Protein AF-A0A7C2QML3-F1 (afdb_monomer)

Mean predicted aligned error: 12.0 Å

Foldseek 3Di:
DDPVVVVVVVVVVVVVVVVVVVVPPDPDDDPPPVPLPPPPWDKWKKKKKWKAALVGDIDIDMDTFLKQFQVLLLLLLLWPAQADPDPPDPPFDWRFGPDDFFWAALQQHTDDDPDHTTDGSNQSQQWAKKKFWAQDPCPPRGRRHTRSDIFAWAWDWDDDPFKTKIKIKTKDFAQAKDKTFKMFIWTARPVVRTTGTRIITGHPIDIHHHRMMMMIMMIMIIGANLWFAVVLSQSVRLRHRAHPPDPPQWTWQAAPVRDIFTFGRVFNDPDDPGQKKKWFADDQDRDDSSHQDDPGTDDMDQWDWDDDRSKIKTKDFAQAWGQKMFMWGWTQTPVRDTDTGTGTMDGRPDIDGGRHMDMDMDDDSD

pLDDT: mean 75.86, std 16.83, range [34.16, 98.12]

Nearest PDB structures (foldseek):
  1y7u-assembly1_A  TM=2.659E-01  e=7.092E-01  Bacillus cereus
  8cmu-assembly1_B  TM=2.207E-01  e=7.092E-01  Homo sapiens
  7cz3-assembly1_F  TM=2.567E-01  e=1.154E+00  Bacillus cereus ATCC 14579
  1ggu-assembly1_B  TM=1.728E-01  e=5.712E-01  Homo sapiens
  1ex0-assembly1_B  TM=1.606E-01  e=1.036E+00  Homo sapiens

Secondary structure (DSSP, 8-state):
--HHHHHHHHHHHHHHHHHHHHHHS--TTS------------EEEEEEEEEE-TT--EEEEEEEE--EE-HHHHHHHHH-------TT----PEEPPSSPPPEE-TTSPEE-----S-EEHHHHHHS-EEEEEESS---SSS-SSEEEEEE--EEEEEE-SSEEEEEEEEEEE-SS-EEEEEEEEEEEETTTTEEEEEEEEEEEEEEE-TT-EEEEEEEEEEE-TT-B-HHHHHHHHHHHH--TT-TT-EEEEE-TT--EEEEESS---TT-SS-EEEEEE---SPPPTT-SS-SSEEEEEEPEEEEETTEEEEEEE-SS-BSEEEEEEEEE-TTS-EEEEEEEEE--SSPBPTT-EEEEEE----

Sequence (366 aa):
MRLGARWALAALVVAELLAALYLWLPRQGAPRLERSLSPEVEERHLITLTVRDPEGRVVSKMYETRSVVNPEMLAARMFATWQVATAGGDRATYLYLSVPAQRLDARGYTIPYADVGHLYDTAIYYYPSLVFLGSGTGGGQTLGSPLGVSAAPSVSYVYNDVWFNLTVTATFSFQQSATVSEAMLATVDDVRGGYYAIVYDSFPAVSVPAGGSLTVQWTFAWKDNGAFTENWGKLWQYALTLNFGGAGQYVNFTDDAGATVSIPWPNMYSGATVALQLAWGTGTSPMSRASYRLQSETGSVQAGFSVAGTGFSVGAAVGGQASEVGLYWLALGFDGKAHRILLMRWVPASALPANTPVNIYVARGG

Radius of gyration: 24.94 Å; Cα contacts (8 Å, |Δi|>4): 859; chains: 1; bounding box: 48×67×85 Å

Solvent-accessible surface area (backbone atoms only — not comparable to full-atom values): 19991 Å² total; per-residue (Å²): 133,63,73,66,61,58,54,51,52,51,51,51,54,51,51,51,51,51,50,50,47,62,71,67,48,81,81,84,76,68,75,80,65,75,72,82,62,74,79,78,70,50,70,47,36,35,43,35,44,35,39,32,42,68,90,67,54,75,52,74,51,75,44,84,52,84,58,49,44,33,46,66,55,47,47,46,56,62,42,52,38,46,58,76,63,58,96,87,55,92,61,67,55,68,45,74,44,94,61,79,76,52,28,22,37,89,44,37,47,78,48,94,71,96,73,81,43,71,42,51,48,72,56,68,60,65,24,41,39,36,34,37,41,8,52,32,84,42,77,81,81,51,47,54,37,41,67,49,51,75,25,64,45,45,64,51,63,50,75,52,104,56,35,37,34,39,35,43,37,33,61,46,79,30,86,51,64,46,62,39,16,29,43,34,35,25,35,42,41,74,94,80,45,29,32,40,61,32,36,35,44,76,54,81,76,42,79,38,51,48,58,10,31,43,34,46,32,42,34,47,35,34,48,30,84,78,28,63,21,56,48,45,48,49,44,52,33,48,44,43,58,47,35,52,93,48,84,78,38,50,44,78,49,44,31,86,86,65,56,69,49,46,36,38,58,77,41,56,36,90,85,39,92,61,31,38,30,38,31,31,12,69,32,79,72,84,78,61,45,48,33,39,63,72,87,37,66,78,51,70,44,76,35,47,78,49,76,59,92,51,13,33,38,41,35,43,57,37,89,42,68,24,27,22,38,35,39,28,42,56,41,32,31,79,85,74,41,82,42,65,41,26,30,31,41,46,70,56,99,56,67,39,56,54,64,42,75,47,74,48,78,50,54,76,84,122

Structure (mmCIF, N/CA/C/O backbone):
data_AF-A0A7C2QML3-F1
#
_entry.id   AF-A0A7C2QML3-F1
#
loop_
_atom_site.group_PDB
_atom_site.id
_atom_site.type_symbol
_atom_site.label_atom_id
_atom_site.label_alt_id
_atom_site.label_comp_id
_atom_site.label_asym_id
_atom_site.label_entity_id
_atom_site.label_seq_id
_atom_site.pdbx_PDB_ins_code
_atom_site.Cartn_x
_atom_site.Cartn_y
_atom_site.Cartn_z
_atom_site.occupancy
_atom_site.B_iso_or_equiv
_atom_site.auth_seq_id
_atom_site.auth_comp_id
_atom_site.auth_asym_id
_atom_site.auth_atom_id
_atom_site.pdbx_PDB_model_num
ATOM 1 N N . MET A 1 1 ? -2.139 50.300 -53.989 1.00 51.56 1 MET A N 1
ATOM 2 C CA . MET A 1 1 ? -2.005 48.857 -53.676 1.00 51.56 1 MET A CA 1
ATOM 3 C C . MET A 1 1 ? -2.976 48.076 -54.548 1.00 51.56 1 MET A C 1
ATOM 5 O O . MET A 1 1 ? -4.169 48.335 -54.488 1.00 51.56 1 MET A O 1
ATOM 9 N N . ARG A 1 2 ? -2.452 47.227 -55.439 1.00 49.19 2 ARG A N 1
ATOM 10 C CA . ARG A 1 2 ? -3.199 46.575 -56.529 1.00 49.19 2 ARG A CA 1
ATOM 11 C C . ARG A 1 2 ? -4.189 45.544 -55.973 1.00 49.19 2 ARG A C 1
ATOM 13 O O . ARG A 1 2 ? -3.824 44.796 -55.070 1.00 49.19 2 ARG A O 1
ATOM 20 N N . LEU A 1 3 ? -5.403 45.497 -56.535 1.00 50.00 3 LEU A N 1
ATOM 21 C CA . LEU A 1 3 ? -6.507 44.603 -56.142 1.00 50.00 3 LEU A CA 1
ATOM 22 C C . LEU A 1 3 ? -6.050 43.158 -55.853 1.00 50.00 3 LEU A C 1
ATOM 24 O O . LEU A 1 3 ? -6.508 42.559 -54.887 1.00 50.00 3 LEU A O 1
ATOM 28 N N . GLY A 1 4 ? -5.097 42.630 -56.630 1.00 56.19 4 GLY A N 1
ATOM 29 C CA . GLY A 1 4 ? -4.582 41.264 -56.478 1.00 56.19 4 GLY A CA 1
ATOM 30 C C . GLY A 1 4 ? -3.899 40.956 -55.139 1.00 56.19 4 GLY A C 1
ATOM 31 O O . GLY A 1 4 ? -4.009 39.836 -54.657 1.00 56.19 4 GLY A O 1
ATOM 32 N N . ALA A 1 5 ? -3.263 41.934 -54.482 1.00 56.25 5 ALA A N 1
ATOM 33 C CA . ALA A 1 5 ? -2.597 41.700 -53.195 1.00 56.25 5 ALA A CA 1
ATOM 34 C C . ALA A 1 5 ? -3.599 41.502 -52.044 1.00 56.25 5 ALA A C 1
ATOM 36 O O . ALA A 1 5 ? -3.349 40.728 -51.125 1.00 56.25 5 ALA A O 1
ATOM 37 N N . ARG A 1 6 ? -4.762 42.168 -52.113 1.00 59.84 6 ARG A N 1
ATOM 38 C CA . ARG A 1 6 ? -5.839 42.011 -51.123 1.00 59.84 6 ARG A CA 1
ATOM 39 C C . ARG A 1 6 ? -6.532 40.656 -51.251 1.00 59.84 6 ARG A C 1
ATOM 41 O O . ARG A 1 6 ? -6.831 40.040 -50.236 1.00 59.84 6 ARG A O 1
ATOM 48 N N . TRP A 1 7 ? -6.722 40.175 -52.479 1.00 65.56 7 TRP A N 1
ATOM 49 C CA . TRP A 1 7 ? -7.268 38.841 -52.733 1.00 65.56 7 TRP A CA 1
ATOM 50 C C . TRP A 1 7 ? -6.311 37.725 -52.307 1.00 65.56 7 TRP A C 1
ATOM 52 O O . TRP A 1 7 ? -6.756 36.748 -51.716 1.00 65.56 7 TRP A O 1
ATOM 62 N N . ALA A 1 8 ? -5.003 37.897 -52.524 1.00 65.75 8 ALA A N 1
ATOM 63 C CA . ALA A 1 8 ? -3.997 36.939 -52.068 1.00 65.75 8 ALA A CA 1
ATOM 64 C C . ALA A 1 8 ? -3.943 36.831 -50.533 1.00 65.75 8 ALA A C 1
ATOM 66 O O . ALA A 1 8 ? -3.917 35.728 -49.998 1.00 65.75 8 ALA A O 1
ATOM 67 N N . LEU A 1 9 ? -3.997 37.963 -49.820 1.00 66.56 9 LEU A N 1
ATOM 68 C CA . LEU A 1 9 ? -4.058 37.986 -48.353 1.00 66.56 9 LEU A CA 1
ATOM 69 C C . LEU A 1 9 ? -5.357 37.377 -47.813 1.00 66.56 9 LEU A C 1
ATOM 71 O O . LEU A 1 9 ? -5.314 36.600 -46.867 1.00 66.56 9 LEU A O 1
ATOM 75 N N . ALA A 1 10 ? -6.500 37.676 -48.436 1.00 72.31 10 ALA A N 1
ATOM 76 C CA . ALA A 1 10 ? -7.774 37.073 -48.049 1.00 72.31 10 ALA A CA 1
ATOM 77 C C . ALA A 1 10 ? -7.767 35.549 -48.255 1.00 72.31 10 ALA A C 1
ATOM 79 O O . ALA A 1 10 ? -8.216 34.813 -47.381 1.00 72.31 10 ALA A O 1
ATOM 80 N N . ALA A 1 11 ? -7.203 35.066 -49.366 1.00 71.56 11 ALA A N 1
ATOM 81 C CA . ALA A 1 11 ? -7.063 33.636 -49.628 1.00 71.56 11 ALA A CA 1
ATOM 82 C C . ALA A 1 11 ? -6.136 32.947 -48.615 1.00 71.56 11 ALA A C 1
ATOM 84 O O . ALA A 1 11 ? -6.437 31.838 -48.179 1.00 71.56 11 ALA A O 1
ATOM 85 N N . LEU A 1 12 ? -5.051 33.611 -48.201 1.00 72.25 12 LEU A N 1
ATOM 86 C CA . LEU A 1 12 ? -4.126 33.083 -47.198 1.00 72.25 12 LEU A CA 1
ATOM 87 C C . LEU A 1 12 ? -4.795 32.957 -45.822 1.00 72.25 12 LEU A C 1
ATOM 89 O O . LEU A 1 12 ? -4.710 31.909 -45.193 1.00 72.25 12 LEU A O 1
ATOM 93 N N . VAL A 1 13 ? -5.536 33.985 -45.399 1.00 75.94 13 VAL A N 1
ATOM 94 C CA . VAL A 1 13 ? -6.273 33.977 -44.123 1.00 75.94 13 VAL A CA 1
ATOM 95 C C . VAL A 1 13 ? -7.379 32.920 -44.128 1.00 75.94 13 VAL A C 1
ATOM 97 O O . VAL A 1 13 ? -7.573 32.224 -43.136 1.00 75.94 13 VAL A O 1
ATOM 100 N N . VAL A 1 14 ? -8.084 32.743 -45.250 1.00 80.62 14 VAL A N 1
ATOM 101 C CA . VAL A 1 14 ? -9.082 31.670 -45.392 1.00 80.62 14 VAL A CA 1
ATOM 102 C C . VAL A 1 14 ? -8.415 30.293 -45.345 1.00 80.62 14 VAL A C 1
ATOM 104 O O . VAL A 1 14 ? -8.940 29.398 -44.690 1.00 80.62 14 VAL A O 1
ATOM 107 N N . ALA A 1 15 ? -7.252 30.115 -45.975 1.00 75.81 15 ALA A N 1
ATOM 108 C CA . ALA A 1 15 ? -6.507 28.860 -45.917 1.00 75.81 15 ALA A CA 1
ATOM 109 C C . ALA A 1 15 ? -6.018 28.539 -44.494 1.00 75.81 15 ALA A C 1
ATOM 111 O O . ALA A 1 15 ? -6.151 27.400 -44.050 1.00 75.81 15 ALA A O 1
ATOM 112 N N . GLU A 1 16 ? -5.525 29.533 -43.752 1.00 70.12 16 GLU A N 1
ATOM 113 C CA . GLU A 1 16 ? -5.130 29.370 -42.348 1.00 70.12 16 GLU A CA 1
ATOM 114 C C . GLU A 1 16 ? -6.325 29.059 -41.444 1.00 70.12 16 GLU A C 1
ATOM 116 O O . GLU A 1 16 ? -6.236 28.171 -40.599 1.00 70.12 16 GLU A O 1
ATOM 121 N N . LEU A 1 17 ? -7.470 29.714 -41.655 1.00 68.19 17 LEU A N 1
ATOM 122 C CA . LEU A 1 17 ? -8.696 29.428 -40.906 1.00 68.19 17 LEU A CA 1
ATOM 123 C C . LEU A 1 17 ? -9.244 28.032 -41.211 1.00 68.19 17 LEU A C 1
ATOM 125 O O . LEU A 1 17 ? -9.696 27.349 -40.298 1.00 68.19 17 LEU A O 1
ATOM 129 N N . LEU A 1 18 ? -9.170 27.574 -42.463 1.00 71.94 18 LEU A N 1
ATOM 130 C CA . LEU A 1 18 ? -9.563 26.215 -42.840 1.00 71.94 18 LEU A CA 1
ATOM 131 C C . LEU A 1 18 ? -8.593 25.166 -42.281 1.00 71.94 18 LEU A C 1
ATOM 133 O O . LEU A 1 18 ? -9.040 24.109 -41.842 1.00 71.94 18 LEU A O 1
ATOM 137 N N . ALA A 1 19 ? -7.291 25.459 -42.232 1.00 64.38 19 ALA A N 1
ATOM 138 C CA . ALA A 1 19 ? -6.297 24.597 -41.596 1.00 64.38 19 ALA A CA 1
ATOM 139 C C . ALA A 1 19 ? -6.489 24.537 -40.071 1.00 64.38 19 ALA A C 1
ATOM 141 O O . ALA A 1 19 ? -6.453 23.453 -39.490 1.00 64.38 19 ALA A O 1
ATOM 142 N N . ALA A 1 20 ? -6.762 25.674 -39.428 1.00 59.00 20 ALA A N 1
ATOM 143 C CA . ALA A 1 20 ? -7.084 25.741 -38.008 1.00 59.00 20 ALA A CA 1
ATOM 144 C C . ALA A 1 20 ? -8.386 24.988 -37.700 1.00 59.00 20 ALA A C 1
ATOM 146 O O . ALA A 1 20 ? -8.421 24.202 -36.759 1.00 59.00 20 ALA A O 1
ATOM 147 N N . LEU A 1 21 ? -9.425 25.138 -38.528 1.00 58.81 21 LEU A N 1
ATOM 148 C CA . LEU A 1 21 ? -10.684 24.403 -38.391 1.00 58.81 21 LEU A CA 1
ATOM 149 C C . LEU A 1 21 ? -10.482 22.892 -38.592 1.00 58.81 21 LEU A C 1
ATOM 151 O O . LEU A 1 21 ? -11.018 22.099 -37.825 1.00 58.81 21 LEU A O 1
ATOM 155 N N . TYR A 1 22 ? -9.664 22.481 -39.565 1.00 66.19 22 TYR A N 1
ATOM 156 C CA . TYR A 1 22 ? -9.303 21.077 -39.790 1.00 66.19 22 TYR A CA 1
ATOM 157 C C . TYR A 1 22 ? -8.512 20.470 -38.620 1.00 66.19 22 TYR A C 1
ATOM 159 O O . TYR A 1 22 ? -8.700 19.301 -38.285 1.00 66.19 22 TYR A O 1
ATOM 167 N N . LEU A 1 23 ? -7.643 21.254 -37.975 1.00 61.31 23 LEU A N 1
ATOM 168 C CA . LEU A 1 23 ? -6.896 20.832 -36.786 1.00 61.31 23 LEU A CA 1
ATOM 169 C C . LEU A 1 23 ? -7.749 20.843 -35.507 1.00 61.31 23 LEU A C 1
ATOM 171 O O . LEU A 1 23 ? -7.444 20.095 -34.580 1.00 61.31 23 LEU A O 1
ATOM 175 N N . TRP A 1 24 ? -8.797 21.670 -35.452 1.00 45.94 24 TRP A N 1
ATOM 176 C CA . TRP A 1 24 ? -9.657 21.845 -34.277 1.00 45.94 24 TRP A CA 1
ATOM 177 C C . TRP A 1 24 ? -10.910 20.958 -34.290 1.00 45.94 24 TRP A C 1
ATOM 179 O O . TRP A 1 24 ? -11.460 20.648 -33.233 1.00 45.94 24 TRP A O 1
ATOM 189 N N . LEU A 1 25 ? -11.354 20.499 -35.464 1.00 42.38 25 LEU A N 1
ATOM 190 C CA . LEU A 1 25 ? -12.443 19.532 -35.577 1.00 42.38 25 LEU A CA 1
ATOM 191 C C . LEU A 1 25 ? -12.008 18.169 -34.999 1.00 42.38 25 LEU A C 1
ATOM 193 O O . LEU A 1 25 ? -10.961 17.636 -35.385 1.00 42.38 25 LEU A O 1
ATOM 197 N N . PRO A 1 26 ? -12.802 17.556 -34.101 1.00 37.50 26 PRO A N 1
ATOM 198 C CA . PRO A 1 26 ? -12.507 16.227 -33.585 1.00 37.50 26 PRO A CA 1
ATOM 199 C C . PRO A 1 26 ? -12.509 15.238 -34.752 1.00 37.50 26 PRO A C 1
ATOM 201 O O . PRO A 1 26 ? -13.505 15.106 -35.463 1.00 37.50 26 PRO A O 1
ATOM 204 N N . ARG A 1 27 ? -11.380 14.553 -34.966 1.00 43.75 27 ARG A N 1
ATOM 205 C CA . ARG A 1 27 ? -11.200 13.572 -36.045 1.00 43.75 27 ARG A CA 1
ATOM 206 C C . ARG A 1 27 ? -12.159 12.391 -35.856 1.00 43.75 27 ARG A C 1
ATOM 208 O O . ARG A 1 27 ? -11.809 11.383 -35.248 1.00 43.75 27 ARG A O 1
ATOM 215 N N . GLN A 1 28 ? -13.374 12.506 -36.379 1.00 39.34 28 GLN A N 1
ATOM 216 C CA . GLN A 1 28 ? -14.300 11.391 -36.527 1.00 39.34 28 GLN A CA 1
ATOM 217 C C . GLN A 1 28 ? -13.897 10.612 -37.779 1.00 39.34 28 GLN A C 1
ATOM 219 O O . GLN A 1 28 ? -14.202 11.029 -38.891 1.00 39.34 28 GLN A O 1
ATOM 224 N N . GLY A 1 29 ? -13.165 9.509 -37.611 1.00 38.84 29 GLY A N 1
ATOM 225 C CA . GLY A 1 29 ? -12.876 8.605 -38.730 1.00 38.84 29 GLY A CA 1
ATOM 226 C C . GLY A 1 29 ? -11.429 8.157 -38.900 1.00 38.84 29 GLY A C 1
ATOM 227 O O . GLY A 1 29 ? -11.079 7.692 -39.980 1.00 38.84 29 GLY A O 1
ATOM 228 N N . ALA A 1 30 ? -10.586 8.214 -37.865 1.00 34.16 30 ALA A N 1
ATOM 229 C CA . ALA A 1 30 ? -9.547 7.189 -37.806 1.00 34.16 30 ALA A CA 1
ATOM 230 C C . ALA A 1 30 ? -10.274 5.842 -37.626 1.00 34.16 30 ALA A C 1
ATOM 232 O O . ALA A 1 30 ? -11.178 5.781 -36.780 1.00 34.16 30 ALA A O 1
ATOM 233 N N . PRO A 1 31 ? -9.947 4.782 -38.393 1.00 34.19 31 PRO A N 1
ATOM 234 C CA . PRO A 1 31 ? -10.433 3.457 -38.048 1.00 34.19 31 PRO A CA 1
ATOM 235 C C . PRO A 1 31 ? -10.112 3.252 -36.571 1.00 34.19 31 PRO A C 1
ATOM 237 O O . PRO A 1 31 ? -9.025 3.629 -36.122 1.00 34.19 31 PRO A O 1
ATOM 240 N N . ARG A 1 32 ? -11.072 2.720 -35.806 1.00 35.22 32 ARG A N 1
ATOM 241 C CA . ARG A 1 32 ? -10.772 2.107 -34.515 1.00 35.22 32 ARG A CA 1
ATOM 242 C C . ARG A 1 32 ? -9.727 1.026 -34.813 1.00 35.22 32 ARG A C 1
ATOM 244 O O . ARG A 1 32 ? -10.075 -0.126 -35.020 1.00 35.22 32 ARG A O 1
ATOM 251 N N . LEU A 1 33 ? -8.446 1.403 -34.846 1.00 37.09 33 LEU A N 1
ATOM 252 C CA . LEU A 1 33 ? -7.424 0.638 -34.161 1.00 37.09 33 LEU A CA 1
ATOM 253 C C . LEU A 1 33 ? -8.107 0.315 -32.851 1.00 37.09 33 LEU A C 1
ATOM 255 O O . LEU A 1 33 ? -8.458 1.250 -32.122 1.00 37.09 33 LEU A O 1
ATOM 259 N N . GLU A 1 34 ? -8.462 -0.958 -32.666 1.00 35.72 34 GLU A N 1
ATOM 260 C CA . GLU A 1 34 ? -8.813 -1.479 -31.359 1.00 35.72 34 GLU A CA 1
ATOM 261 C C . GLU A 1 34 ? -7.831 -0.811 -30.427 1.00 35.72 34 GLU A C 1
ATOM 263 O O . GLU A 1 34 ? -6.616 -0.985 -30.543 1.00 35.72 34 GLU A O 1
ATOM 268 N N . ARG A 1 35 ? -8.354 0.147 -29.664 1.00 35.31 35 ARG A N 1
ATOM 269 C CA . ARG A 1 35 ? -7.564 0.905 -28.727 1.00 35.31 35 ARG A CA 1
ATOM 270 C C . ARG A 1 35 ? -7.077 -0.222 -27.845 1.00 35.31 35 ARG A C 1
ATOM 272 O O . ARG A 1 35 ? -7.893 -0.811 -27.140 1.00 35.31 35 ARG A O 1
ATOM 279 N N . SER A 1 36 ? -5.809 -0.604 -27.993 1.00 40.22 36 SER A N 1
ATOM 280 C CA . SER A 1 36 ? -5.121 -1.455 -27.040 1.00 40.22 36 SER A CA 1
ATOM 281 C C . SER A 1 36 ? -5.065 -0.586 -25.797 1.00 40.22 36 SER A C 1
ATOM 283 O O . SER A 1 36 ? -4.089 0.115 -25.547 1.00 40.22 36 SER A O 1
ATOM 285 N N . LEU A 1 37 ? -6.223 -0.480 -25.146 1.00 41.88 37 LEU A N 1
ATOM 286 C CA . LEU A 1 37 ? -6.470 0.303 -23.968 1.00 41.88 37 LEU A CA 1
ATOM 287 C C . LEU A 1 37 ? -5.476 -0.273 -22.980 1.00 41.88 37 LEU A C 1
ATOM 289 O O . LEU A 1 37 ? -5.488 -1.476 -22.714 1.00 41.88 37 LEU A O 1
ATOM 293 N N . SER A 1 38 ? -4.578 0.581 -22.493 1.00 45.00 38 SER A N 1
ATOM 294 C CA . SER A 1 38 ? -3.946 0.350 -21.201 1.00 45.00 38 SER A CA 1
ATOM 295 C C . SER A 1 38 ? -5.018 -0.233 -20.278 1.00 45.00 38 SER A C 1
ATOM 297 O O . SER A 1 38 ? -6.109 0.351 -20.249 1.00 45.00 38 SER A O 1
ATOM 299 N N . PRO A 1 39 ? -4.780 -1.377 -19.615 1.00 52.19 39 PRO A N 1
ATOM 300 C CA . PRO A 1 39 ? -5.811 -2.007 -18.807 1.00 52.19 39 PRO A CA 1
ATOM 301 C C . PRO A 1 39 ? -6.370 -0.962 -17.844 1.00 52.19 39 PRO A C 1
ATOM 303 O O . PRO A 1 39 ? -5.622 -0.377 -17.060 1.00 52.19 39 PRO A O 1
ATOM 306 N N . GLU A 1 40 ? -7.666 -0.668 -17.954 1.00 58.59 40 GLU A N 1
ATOM 307 C CA . GLU A 1 40 ? -8.345 0.096 -16.916 1.00 58.59 40 GLU A CA 1
ATOM 308 C C . GLU A 1 40 ? -8.241 -0.755 -15.649 1.00 58.59 40 GLU A C 1
ATOM 310 O O . GLU A 1 40 ? -8.706 -1.899 -15.613 1.00 58.59 40 GLU A O 1
ATOM 315 N N . VAL A 1 41 ? -7.521 -0.244 -14.650 1.00 62.94 41 VAL A N 1
ATOM 316 C CA . VAL A 1 41 ? -7.368 -0.927 -13.369 1.00 62.94 41 VAL A CA 1
ATOM 317 C C . VAL A 1 41 ? -8.701 -0.785 -12.646 1.00 62.94 41 VAL A C 1
ATOM 319 O O . VAL A 1 41 ? -9.007 0.267 -12.092 1.00 62.94 41 VAL A O 1
ATOM 322 N N . GLU A 1 42 ? -9.527 -1.828 -12.706 1.00 74.31 42 GLU A N 1
ATOM 323 C CA . GLU A 1 42 ? -10.716 -1.928 -11.860 1.00 74.31 42 GLU A CA 1
ATOM 324 C C . GLU A 1 42 ? -10.250 -2.082 -10.407 1.00 74.31 42 GLU A C 1
ATOM 326 O O . GLU A 1 42 ? -9.426 -2.946 -10.106 1.00 74.31 42 GLU A O 1
ATOM 331 N N . GLU A 1 43 ? -10.762 -1.238 -9.515 1.00 77.12 43 GLU A N 1
ATOM 332 C CA . GLU A 1 43 ? -10.385 -1.193 -8.103 1.00 77.12 43 GLU A CA 1
ATOM 333 C C . GLU A 1 43 ? -11.632 -1.304 -7.223 1.00 77.12 43 GLU A C 1
ATOM 335 O O . GLU A 1 43 ? -12.648 -0.661 -7.492 1.00 77.12 43 GLU A O 1
ATOM 340 N N . ARG A 1 44 ? -11.554 -2.110 -6.160 1.00 85.25 44 ARG A N 1
ATOM 341 C CA . ARG A 1 44 ? -12.599 -2.221 -5.135 1.00 85.25 44 ARG A CA 1
ATOM 342 C C . ARG A 1 44 ? -11.992 -2.098 -3.753 1.00 85.25 44 ARG A C 1
ATOM 344 O O . ARG A 1 44 ? -10.959 -2.707 -3.468 1.00 85.25 44 ARG A O 1
ATOM 351 N N . HIS A 1 45 ? -12.644 -1.323 -2.895 1.00 86.88 45 HIS A N 1
ATOM 352 C CA . HIS A 1 45 ? -12.269 -1.181 -1.493 1.00 86.88 45 HIS A CA 1
ATOM 353 C C . HIS A 1 45 ? -13.321 -1.879 -0.646 1.00 86.88 45 HIS A C 1
ATOM 355 O O . HIS A 1 45 ? -14.516 -1.606 -0.753 1.00 86.88 45 HIS A O 1
ATOM 361 N N . LEU A 1 46 ? -12.874 -2.823 0.169 1.00 91.00 46 LEU A N 1
ATOM 362 C CA . LEU A 1 46 ? -13.733 -3.572 1.070 1.00 91.00 46 LEU A CA 1
ATOM 363 C C . LEU A 1 46 ? -13.242 -3.349 2.492 1.00 91.00 46 LEU A C 1
ATOM 365 O O . LEU A 1 46 ? -12.040 -3.415 2.753 1.00 91.00 46 LEU A O 1
ATOM 369 N N . ILE A 1 47 ? -14.169 -3.181 3.426 1.00 93.56 47 ILE A N 1
ATOM 370 C CA . ILE A 1 47 ? -13.870 -3.240 4.851 1.00 93.56 47 ILE A CA 1
ATOM 371 C C . ILE A 1 47 ? -14.651 -4.380 5.492 1.00 93.56 47 ILE A C 1
ATOM 373 O O . ILE A 1 47 ? -15.870 -4.489 5.359 1.00 93.56 47 ILE A O 1
ATOM 377 N N . THR A 1 48 ? -13.934 -5.260 6.183 1.00 96.69 48 THR A N 1
ATOM 378 C CA . THR A 1 48 ? -14.516 -6.343 6.976 1.00 96.69 48 THR A CA 1
ATOM 379 C C . THR A 1 48 ? -14.318 -6.046 8.450 1.00 96.69 48 THR A C 1
ATOM 381 O O . THR A 1 48 ? -13.204 -5.783 8.904 1.00 96.69 48 THR A O 1
ATOM 384 N N . LEU A 1 49 ? -15.414 -6.095 9.198 1.00 97.19 49 LEU A N 1
ATOM 385 C CA . LEU A 1 49 ? -15.459 -5.871 10.634 1.00 97.19 49 LEU A CA 1
ATOM 386 C C . LEU A 1 49 ? -15.845 -7.179 11.305 1.00 97.19 49 LEU A C 1
ATOM 388 O O . LEU A 1 49 ? -16.925 -7.712 11.046 1.00 97.19 49 LEU A O 1
ATOM 392 N N . THR A 1 50 ? -14.972 -7.684 12.169 1.00 97.88 50 THR A N 1
ATOM 393 C CA . THR A 1 50 ? -15.215 -8.920 12.915 1.00 97.88 50 THR A CA 1
ATOM 394 C C . THR A 1 50 ? -15.197 -8.628 14.406 1.00 97.88 50 THR A C 1
ATOM 396 O O . THR A 1 50 ? -14.150 -8.305 14.962 1.00 97.88 50 THR A O 1
ATOM 399 N N . VAL A 1 51 ? -16.356 -8.749 15.048 1.00 97.25 51 VAL A N 1
ATOM 400 C CA . VAL A 1 51 ? -16.509 -8.642 16.501 1.00 97.25 51 VAL A CA 1
ATOM 401 C C . VAL A 1 51 ? -16.461 -10.032 17.106 1.00 97.25 51 VAL A C 1
ATOM 403 O O . VAL A 1 51 ? -17.154 -10.937 16.637 1.00 97.25 51 VAL A O 1
ATOM 406 N N . ARG A 1 52 ? -15.680 -10.186 18.170 1.00 97.50 52 ARG A N 1
ATOM 407 C CA . ARG A 1 52 ? -15.709 -11.360 19.039 1.00 97.50 52 ARG A CA 1
ATOM 408 C C . ARG A 1 52 ? -16.144 -10.924 20.434 1.00 97.50 52 ARG A C 1
ATOM 410 O O . ARG A 1 52 ? -15.533 -10.021 21.003 1.00 97.50 52 ARG A O 1
ATOM 417 N N . ASP A 1 53 ? -17.196 -11.536 20.963 1.00 93.81 53 ASP A N 1
ATOM 418 C CA . ASP A 1 53 ? -17.648 -11.280 22.335 1.00 93.81 53 ASP A CA 1
ATOM 419 C C . ASP A 1 53 ? -16.769 -12.025 23.372 1.00 93.81 53 ASP A C 1
ATOM 421 O O . ASP A 1 53 ? -15.963 -12.885 22.990 1.00 93.81 53 ASP A O 1
ATOM 425 N N . PRO A 1 54 ? -16.866 -11.691 24.674 1.00 93.00 54 PRO A N 1
ATOM 426 C CA . PRO A 1 54 ? -16.102 -12.361 25.730 1.00 93.00 54 PRO A CA 1
ATOM 427 C C . PRO A 1 54 ? -16.374 -13.866 25.819 1.00 93.00 54 PRO A C 1
ATOM 429 O O . PRO A 1 54 ? -15.504 -14.635 26.221 1.00 93.00 54 PRO A O 1
ATOM 432 N N . GLU A 1 55 ? -17.574 -14.295 25.429 1.00 93.31 55 GLU A N 1
ATOM 433 C CA . GLU A 1 55 ? -17.998 -15.694 25.400 1.00 93.31 55 GLU A CA 1
ATOM 434 C C . GLU A 1 55 ? -17.479 -16.453 24.161 1.00 93.31 55 GLU A C 1
ATOM 436 O O . GLU A 1 55 ? -17.689 -17.662 24.036 1.00 93.31 55 GLU A O 1
ATOM 441 N N . GLY A 1 56 ? -16.779 -15.769 23.251 1.00 90.19 56 GLY A N 1
ATOM 442 C CA . GLY A 1 56 ? -16.138 -16.333 22.068 1.00 90.19 56 GLY A CA 1
ATOM 443 C C . GLY A 1 56 ? -17.016 -16.404 20.816 1.00 90.19 56 GLY A C 1
ATOM 444 O O . GLY A 1 56 ? -16.558 -16.932 19.798 1.00 90.19 56 GLY A O 1
ATOM 445 N N . ARG A 1 57 ? -18.244 -15.874 20.838 1.00 94.19 57 ARG A N 1
ATOM 446 C CA . ARG A 1 57 ? -19.104 -15.773 19.651 1.00 94.19 57 ARG A CA 1
ATOM 447 C C . ARG A 1 57 ? -18.551 -14.715 18.707 1.00 94.19 57 ARG A C 1
ATOM 449 O O . ARG A 1 57 ? -18.059 -13.673 19.134 1.00 94.19 57 ARG A O 1
ATOM 456 N N . VAL A 1 58 ? -18.652 -14.983 17.408 1.00 96.62 58 VAL A N 1
ATOM 457 C CA . VAL A 1 58 ? -18.077 -14.138 16.358 1.00 96.62 58 VAL A CA 1
ATOM 458 C C . VAL A 1 58 ? -19.172 -13.651 15.419 1.00 96.62 58 VAL A C 1
ATOM 460 O O . VAL A 1 58 ? -19.951 -14.447 14.899 1.00 96.62 58 VAL A O 1
ATOM 463 N N . VAL A 1 59 ? -19.196 -12.343 15.168 1.00 96.19 59 VAL A N 1
ATOM 464 C CA . VAL A 1 59 ? -20.035 -11.705 14.149 1.00 96.19 59 VAL A CA 1
ATOM 465 C C . VAL A 1 59 ? -19.121 -10.978 13.178 1.00 96.19 59 VAL A C 1
ATOM 467 O O . VAL A 1 59 ? -18.336 -10.127 13.587 1.00 96.19 59 VAL A O 1
ATOM 470 N N . SER A 1 60 ? -19.230 -11.297 11.890 1.00 96.88 60 SER A N 1
ATOM 471 C CA . SER A 1 60 ? -18.446 -10.653 10.837 1.00 96.88 60 SER A CA 1
ATOM 472 C C . SER A 1 60 ? -19.363 -10.045 9.784 1.00 96.88 60 SER A C 1
ATOM 474 O O . SER A 1 60 ? -20.359 -10.659 9.393 1.00 96.88 60 SER A O 1
ATOM 476 N N . LYS A 1 61 ? -19.048 -8.826 9.348 1.00 96.00 61 LYS A N 1
ATOM 477 C CA . LYS A 1 61 ? -19.736 -8.137 8.253 1.00 96.00 61 LYS A CA 1
ATOM 478 C C . LYS A 1 61 ? -18.723 -7.469 7.340 1.00 96.00 61 LYS A C 1
ATOM 480 O O . LYS A 1 61 ? -17.779 -6.845 7.816 1.00 96.00 61 LYS A O 1
ATOM 485 N N . MET A 1 62 ? -18.964 -7.579 6.042 1.00 95.25 62 MET A N 1
ATOM 486 C CA . MET A 1 62 ? -18.171 -6.947 4.995 1.00 95.25 62 MET A CA 1
ATOM 487 C C . MET A 1 62 ? -19.005 -5.866 4.312 1.00 95.25 62 MET A C 1
ATOM 489 O O . MET A 1 62 ? -20.190 -6.076 4.045 1.00 95.25 62 MET A O 1
ATOM 493 N N . TYR A 1 63 ? -18.374 -4.735 4.023 1.00 91.50 63 TYR A N 1
ATOM 494 C CA . TYR A 1 63 ? -18.955 -3.625 3.282 1.00 91.50 63 TYR A CA 1
ATOM 495 C C . TYR A 1 63 ? -18.024 -3.256 2.135 1.00 91.50 63 TYR A C 1
ATOM 497 O O . TYR A 1 63 ? -16.810 -3.196 2.318 1.00 91.50 63 TYR A O 1
ATOM 505 N N . GLU A 1 64 ? -18.597 -2.994 0.966 1.00 89.38 64 GLU A N 1
ATOM 506 C CA . GLU A 1 64 ? -17.889 -2.288 -0.096 1.00 89.38 64 GLU A CA 1
ATOM 507 C C . GLU A 1 64 ? -17.971 -0.792 0.193 1.00 89.38 64 GLU A C 1
ATOM 509 O O . GLU A 1 64 ? -19.058 -0.246 0.405 1.00 89.38 64 GLU A O 1
ATOM 514 N N . THR A 1 65 ? -16.813 -0.148 0.275 1.00 83.69 65 THR A N 1
ATOM 515 C CA . THR A 1 65 ? -16.671 1.246 0.692 1.00 83.69 65 THR A CA 1
ATOM 516 C C . THR A 1 65 ? -15.912 2.041 -0.358 1.00 83.69 65 THR A C 1
ATOM 518 O O . THR A 1 65 ? -15.451 1.525 -1.375 1.00 83.69 65 THR A O 1
ATOM 521 N N . ARG A 1 66 ? -15.817 3.350 -0.133 1.00 76.31 66 ARG A N 1
ATOM 522 C CA . ARG A 1 66 ? -14.923 4.234 -0.880 1.00 76.31 66 ARG A CA 1
ATOM 523 C C . ARG A 1 66 ? -13.905 4.769 0.108 1.00 76.31 66 ARG A C 1
ATOM 525 O O . ARG A 1 66 ? -14.058 5.894 0.585 1.00 76.31 66 ARG A O 1
ATOM 532 N N . SER A 1 67 ? -12.936 3.933 0.480 1.00 77.00 67 SER A N 1
ATOM 533 C CA . SER A 1 67 ? -11.921 4.344 1.443 1.00 77.00 67 SER A CA 1
ATOM 534 C C . SER A 1 67 ? -11.197 5.581 0.911 1.00 77.00 67 SER A C 1
ATOM 536 O O . SER A 1 67 ? -10.798 5.656 -0.253 1.00 77.00 67 SER A O 1
ATOM 538 N N . VAL A 1 68 ? -11.029 6.579 1.772 1.00 77.31 68 VAL A N 1
ATOM 539 C CA . VAL A 1 68 ? -10.244 7.764 1.440 1.00 77.31 68 VAL A CA 1
ATOM 540 C C . VAL A 1 68 ? -8.781 7.392 1.626 1.00 77.31 68 VAL A C 1
ATOM 542 O O . VAL A 1 68 ? -8.317 7.246 2.755 1.00 77.31 68 VAL A O 1
ATOM 545 N N . VAL A 1 69 ? -8.063 7.219 0.518 1.00 77.88 69 VAL A N 1
ATOM 546 C CA . VAL A 1 69 ? -6.615 6.988 0.514 1.00 77.88 69 VAL A CA 1
ATOM 547 C C . VAL A 1 69 ? -5.911 8.319 0.274 1.00 77.88 69 VAL A C 1
ATOM 549 O O . VAL A 1 69 ? -6.297 9.064 -0.624 1.00 77.88 69 VAL A O 1
ATOM 552 N N . ASN A 1 70 ? -4.887 8.625 1.071 1.00 76.75 70 ASN A N 1
ATOM 553 C CA . 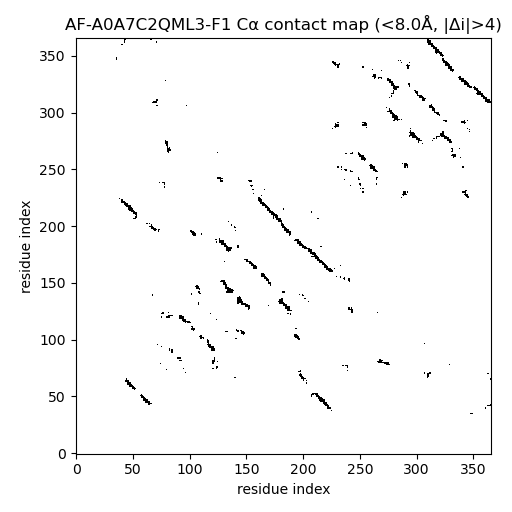ASN A 1 70 ? -4.005 9.764 0.848 1.00 76.75 70 ASN A CA 1
ATOM 554 C C . ASN A 1 70 ? -2.764 9.299 0.057 1.00 76.75 70 ASN A C 1
ATOM 556 O O . ASN A 1 70 ? -1.807 8.789 0.656 1.00 76.75 70 ASN A O 1
ATOM 560 N N . PRO A 1 71 ? -2.773 9.424 -1.285 1.00 74.00 71 PRO A N 1
ATOM 561 C CA . PRO A 1 71 ? -1.720 8.885 -2.142 1.00 74.00 71 PRO A CA 1
ATOM 562 C C . PRO A 1 71 ? -0.362 9.548 -1.902 1.00 74.00 71 PRO A C 1
ATOM 564 O O . PRO A 1 71 ? 0.658 8.884 -2.049 1.00 74.00 71 PRO A O 1
ATOM 567 N N . GLU A 1 72 ? -0.327 10.819 -1.494 1.00 72.75 72 GLU A N 1
ATOM 568 C CA . GLU A 1 72 ? 0.925 11.515 -1.178 1.00 72.75 72 GLU A CA 1
ATOM 569 C C . GLU A 1 72 ? 1.589 10.921 0.054 1.00 72.75 72 GLU A C 1
ATOM 571 O O . GLU A 1 72 ? 2.784 10.648 0.015 1.00 72.75 72 GLU A O 1
ATOM 576 N N . MET A 1 73 ? 0.821 10.654 1.119 1.00 75.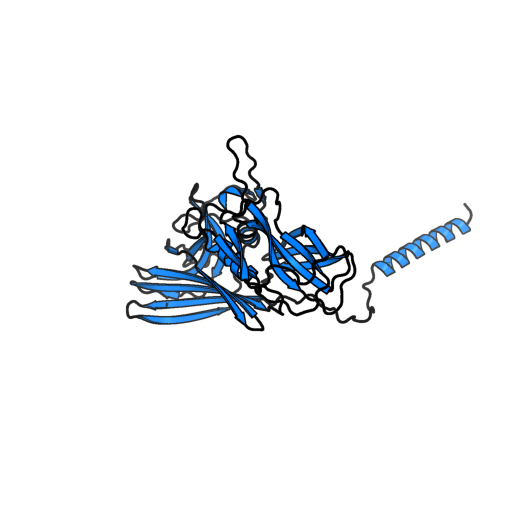19 73 MET A N 1
ATOM 577 C CA . MET A 1 73 ? 1.354 10.019 2.334 1.00 75.19 73 MET A CA 1
ATOM 578 C C . MET A 1 73 ? 1.896 8.629 2.044 1.00 75.19 73 MET A C 1
ATOM 580 O O . MET A 1 73 ? 2.973 8.258 2.512 1.00 75.19 73 MET A O 1
ATOM 584 N N . LEU A 1 74 ? 1.138 7.857 1.269 1.00 79.38 74 LEU A N 1
ATOM 585 C CA . LEU A 1 74 ? 1.515 6.501 0.918 1.00 79.38 74 LEU A CA 1
ATOM 586 C C . LEU A 1 74 ? 2.772 6.487 0.041 1.00 79.38 74 LEU A C 1
ATOM 588 O O . LEU A 1 74 ? 3.726 5.777 0.354 1.00 79.38 74 LEU A O 1
ATOM 592 N N . ALA A 1 75 ? 2.805 7.313 -1.010 1.00 75.25 75 ALA A N 1
ATOM 593 C CA . ALA A 1 75 ? 3.949 7.429 -1.907 1.00 75.25 75 ALA A CA 1
ATOM 594 C C . ALA A 1 75 ? 5.195 7.949 -1.178 1.00 75.25 75 ALA A C 1
ATOM 596 O O . ALA A 1 75 ? 6.285 7.432 -1.408 1.00 75.25 75 ALA A O 1
ATOM 597 N N . ALA A 1 76 ? 5.045 8.904 -0.255 1.00 72.81 76 ALA A N 1
ATOM 598 C CA . ALA A 1 76 ? 6.129 9.360 0.610 1.00 72.81 76 ALA A CA 1
ATOM 599 C C . ALA A 1 76 ? 6.723 8.206 1.412 1.00 72.81 76 ALA A C 1
ATOM 601 O O . ALA A 1 76 ? 7.926 7.971 1.409 1.00 72.81 76 ALA A O 1
ATOM 602 N N . ARG A 1 77 ? 5.858 7.439 2.074 1.00 77.25 77 ARG A N 1
ATOM 603 C CA . ARG A 1 77 ? 6.285 6.352 2.947 1.00 77.25 77 ARG A CA 1
ATOM 604 C C . ARG A 1 77 ? 6.902 5.183 2.177 1.00 77.25 77 ARG A C 1
ATOM 606 O O . ARG A 1 77 ? 7.789 4.518 2.698 1.00 77.25 77 ARG A O 1
ATOM 613 N N . MET A 1 78 ? 6.452 4.943 0.946 1.00 80.06 78 MET A N 1
ATOM 614 C CA . MET A 1 78 ? 6.972 3.889 0.070 1.00 80.06 78 MET A CA 1
ATOM 615 C C . MET A 1 78 ? 8.263 4.277 -0.656 1.00 80.06 78 MET A C 1
ATOM 617 O O . MET A 1 78 ? 9.164 3.450 -0.769 1.00 80.06 78 MET A O 1
ATOM 621 N N . PHE A 1 79 ? 8.338 5.502 -1.186 1.00 74.88 79 PHE A N 1
ATOM 622 C CA . PHE A 1 79 ? 9.311 5.883 -2.217 1.00 74.88 79 PHE A CA 1
ATOM 623 C C . PHE A 1 79 ? 10.192 7.081 -1.864 1.00 74.88 79 PHE A C 1
ATOM 625 O O . PHE A 1 79 ? 11.076 7.412 -2.661 1.00 74.88 79 PHE A O 1
ATOM 632 N N . ALA A 1 80 ? 9.954 7.767 -0.740 1.00 65.44 80 ALA A N 1
ATOM 633 C CA . ALA A 1 80 ? 10.844 8.847 -0.330 1.00 65.44 80 ALA A CA 1
ATOM 634 C C . ALA A 1 80 ? 12.230 8.291 -0.001 1.00 65.44 80 ALA A C 1
ATOM 636 O O . ALA A 1 80 ? 12.383 7.141 0.413 1.00 65.44 80 ALA A O 1
ATOM 637 N N . THR A 1 81 ? 13.245 9.118 -0.216 1.00 58.38 81 THR A N 1
ATOM 638 C CA . THR A 1 81 ? 14.621 8.745 0.062 1.00 58.38 81 THR A CA 1
ATOM 639 C C . THR A 1 81 ? 15.080 9.425 1.320 1.00 58.38 81 THR A C 1
ATOM 641 O O . THR A 1 81 ? 15.337 10.626 1.329 1.00 58.38 81 THR A O 1
ATOM 644 N N . TRP A 1 82 ? 15.191 8.646 2.381 1.00 58.66 82 TRP A N 1
ATOM 645 C CA . TRP A 1 82 ? 15.280 9.187 3.723 1.00 58.66 82 TRP A CA 1
ATOM 646 C C . TRP A 1 82 ? 16.709 9.632 3.987 1.00 58.66 82 TRP A C 1
ATOM 648 O O . TRP A 1 82 ? 17.542 8.900 4.519 1.00 58.66 82 TRP A O 1
ATOM 658 N N . GLN A 1 83 ? 17.038 10.832 3.526 1.00 52.19 83 GLN A N 1
ATOM 659 C CA . GLN A 1 83 ? 18.335 11.419 3.790 1.00 52.19 83 GLN A CA 1
ATOM 660 C C . GLN A 1 83 ? 18.357 11.874 5.254 1.00 52.19 83 GLN A C 1
ATOM 662 O O . GLN A 1 83 ? 17.571 12.722 5.672 1.00 52.19 83 GLN A O 1
ATOM 667 N N . VAL A 1 84 ? 19.262 11.310 6.058 1.00 46.47 84 VAL A N 1
ATOM 668 C CA . VAL A 1 84 ? 19.543 11.849 7.395 1.00 46.47 84 VAL A CA 1
ATOM 669 C C . VAL A 1 84 ? 20.238 13.192 7.209 1.00 46.47 84 VAL A C 1
ATOM 671 O O . VAL A 1 84 ? 21.278 13.272 6.551 1.00 46.47 84 VAL A O 1
ATOM 674 N N . ALA A 1 85 ? 19.663 14.248 7.787 1.00 45.41 85 ALA A N 1
ATOM 675 C CA . ALA A 1 85 ? 20.341 15.526 7.924 1.00 45.41 85 ALA A CA 1
ATOM 676 C C . ALA A 1 85 ? 21.630 15.286 8.724 1.00 45.41 85 ALA A C 1
ATOM 678 O O . ALA A 1 85 ? 21.598 15.010 9.922 1.00 45.41 85 ALA A O 1
ATOM 679 N N . THR A 1 86 ? 22.779 15.317 8.053 1.00 41.69 86 THR A N 1
ATOM 680 C CA . THR A 1 86 ? 24.072 15.272 8.734 1.00 41.69 86 THR A CA 1
ATOM 681 C C . THR A 1 86 ? 24.192 16.488 9.646 1.00 41.69 86 THR A C 1
ATOM 683 O O . THR A 1 86 ? 23.791 17.586 9.254 1.00 41.69 86 THR A O 1
ATOM 686 N N . ALA A 1 87 ? 24.752 16.296 10.843 1.00 38.56 87 ALA A N 1
ATOM 687 C CA . ALA A 1 87 ? 25.005 17.357 11.813 1.00 38.56 87 ALA A CA 1
ATOM 688 C C . ALA A 1 87 ? 25.743 18.532 11.141 1.00 38.56 87 ALA A C 1
ATOM 690 O O . ALA A 1 87 ? 26.932 18.429 10.849 1.00 38.56 87 ALA A O 1
ATOM 691 N N . GLY A 1 88 ? 25.024 19.621 10.845 1.00 41.47 88 GLY A N 1
ATOM 692 C CA . GLY A 1 88 ? 25.598 20.817 10.221 1.00 41.47 88 GLY A CA 1
ATOM 693 C C . GLY A 1 88 ? 24.844 21.451 9.045 1.00 41.47 88 GLY A C 1
ATOM 694 O O . GLY A 1 88 ? 25.379 22.393 8.470 1.00 41.47 88 GLY A O 1
ATOM 695 N N . GLY A 1 89 ? 23.633 21.021 8.671 1.00 40.12 89 GLY A N 1
ATOM 696 C CA . GLY A 1 89 ? 22.833 21.819 7.730 1.00 40.12 89 GLY A CA 1
ATOM 697 C C . GLY A 1 89 ? 21.497 21.209 7.317 1.00 40.12 89 GLY A C 1
ATOM 698 O O . GLY A 1 89 ? 21.434 20.041 6.938 1.00 40.12 89 GLY A O 1
ATOM 699 N N . ASP A 1 90 ? 20.458 22.045 7.347 1.00 39.84 90 ASP A N 1
ATOM 700 C CA . ASP A 1 90 ? 19.060 21.806 6.967 1.00 39.84 90 ASP A CA 1
ATOM 701 C C . ASP A 1 90 ? 18.872 21.389 5.496 1.00 39.84 90 ASP A C 1
ATOM 703 O O . ASP A 1 90 ? 18.248 22.089 4.699 1.00 39.84 90 ASP A O 1
ATOM 707 N N . ARG A 1 91 ? 19.365 20.217 5.094 1.00 44.62 91 ARG A N 1
ATOM 708 C CA . ARG A 1 91 ? 18.866 19.546 3.882 1.00 44.62 91 ARG A CA 1
ATOM 709 C C . ARG A 1 91 ? 17.670 18.667 4.227 1.00 44.62 91 ARG A C 1
ATOM 711 O O . ARG A 1 91 ? 17.665 17.474 3.949 1.00 44.62 91 ARG A O 1
ATOM 718 N N . ALA A 1 92 ? 16.665 19.263 4.864 1.00 49.19 92 ALA A N 1
ATOM 719 C CA . ALA A 1 92 ? 15.347 18.658 4.920 1.00 49.19 92 ALA A CA 1
ATOM 720 C C . ALA A 1 92 ? 14.771 18.660 3.500 1.00 49.19 92 ALA A C 1
ATOM 722 O O . ALA A 1 92 ? 14.493 19.721 2.939 1.00 49.19 92 ALA A O 1
ATOM 723 N N . THR A 1 93 ? 14.615 17.483 2.899 1.00 50.78 93 THR A N 1
ATOM 724 C CA . THR A 1 93 ? 13.779 17.355 1.706 1.00 50.78 93 THR A CA 1
ATOM 725 C C . THR A 1 93 ? 12.336 17.552 2.156 1.00 50.78 93 THR A C 1
ATOM 727 O O . THR A 1 93 ? 11.848 16.847 3.042 1.00 50.78 93 THR A O 1
ATOM 730 N N . TYR A 1 94 ? 11.671 18.554 1.592 1.00 52.44 94 TYR A N 1
ATOM 731 C CA . TYR A 1 94 ? 10.258 18.789 1.844 1.00 52.44 94 TYR A CA 1
ATOM 732 C C . TYR A 1 94 ? 9.443 18.003 0.835 1.00 52.44 94 TYR A C 1
ATOM 734 O O . TYR A 1 94 ? 9.588 18.201 -0.374 1.00 52.44 94 TYR A O 1
ATOM 742 N N . LEU A 1 95 ? 8.555 17.152 1.333 1.00 55.38 95 LEU A N 1
ATOM 743 C CA . LEU A 1 95 ? 7.450 16.688 0.521 1.00 55.38 95 LEU A CA 1
ATOM 744 C C . LEU A 1 95 ? 6.345 17.737 0.579 1.00 55.38 95 LEU A C 1
ATOM 746 O O . LEU A 1 95 ? 5.819 18.047 1.652 1.00 55.38 95 LEU A O 1
ATOM 750 N N . TYR A 1 96 ? 6.004 18.270 -0.588 1.00 56.03 96 TYR A N 1
ATOM 751 C CA . TYR A 1 96 ? 4.855 19.146 -0.727 1.00 56.03 96 TYR A CA 1
ATOM 752 C C . TYR A 1 96 ? 3.586 18.318 -0.741 1.00 56.03 96 TYR A C 1
ATOM 754 O O . TYR A 1 96 ? 3.458 17.397 -1.546 1.00 56.03 96 TYR A O 1
ATOM 762 N N . LEU A 1 97 ? 2.665 18.668 0.150 1.00 56.47 97 LEU A N 1
ATOM 763 C CA . LEU A 1 97 ? 1.346 18.060 0.182 1.00 56.47 97 LEU A CA 1
ATOM 764 C C . LEU A 1 97 ? 0.344 18.964 -0.502 1.00 56.47 97 LEU A C 1
ATOM 766 O O . LEU A 1 97 ? 0.229 20.140 -0.152 1.00 56.47 97 LEU A O 1
ATOM 770 N N . SER A 1 98 ? -0.401 18.406 -1.447 1.00 51.59 98 SER A N 1
ATOM 771 C CA . SER A 1 98 ? -1.524 19.090 -2.076 1.00 51.59 98 SER A CA 1
ATOM 772 C C . SER A 1 98 ? -2.793 19.040 -1.218 1.00 51.59 98 SER A C 1
ATOM 774 O O . SER A 1 98 ? -3.722 19.809 -1.466 1.00 51.59 98 SER A O 1
ATOM 776 N N . VAL A 1 99 ? -2.819 18.208 -0.167 1.00 52.31 99 VAL A N 1
ATOM 777 C CA . VAL A 1 99 ? -3.916 18.133 0.812 1.00 52.31 99 VAL A CA 1
ATOM 778 C C . VAL A 1 99 ? -3.452 18.451 2.241 1.00 52.31 99 VAL A C 1
ATOM 780 O O . VAL A 1 99 ? -2.345 18.068 2.629 1.00 52.31 99 VAL A O 1
ATOM 783 N N . PRO A 1 100 ? -4.281 19.123 3.067 1.00 52.78 100 PRO A N 1
ATOM 784 C CA . PRO A 1 100 ? -3.965 19.337 4.474 1.00 52.78 100 PRO A CA 1
ATOM 785 C C . PRO A 1 100 ? -3.794 18.003 5.204 1.00 52.78 100 PRO A C 1
ATOM 787 O O . PRO A 1 100 ? -4.719 17.196 5.285 1.00 52.78 100 PRO A O 1
ATOM 790 N N . ALA A 1 101 ? -2.613 17.778 5.770 1.00 54.84 101 ALA A N 1
ATOM 791 C CA . ALA A 1 101 ? -2.414 16.702 6.723 1.00 54.84 101 ALA A CA 1
ATOM 792 C C . ALA A 1 101 ? -3.145 17.041 8.027 1.00 54.84 101 ALA A C 1
ATOM 794 O O . ALA A 1 101 ? -2.810 18.019 8.696 1.00 54.84 101 ALA A O 1
ATOM 795 N N . GLN A 1 102 ? -4.141 16.240 8.401 1.00 57.28 102 GLN A N 1
ATOM 796 C CA . GLN A 1 102 ? -4.814 16.412 9.682 1.00 57.28 102 GLN A CA 1
ATOM 797 C C . GLN A 1 102 ? -4.053 15.702 10.787 1.00 57.28 102 GLN A C 1
ATOM 799 O O . GLN A 1 102 ? -3.875 14.490 10.748 1.00 57.28 102 GLN A O 1
ATOM 804 N N . ARG A 1 103 ? -3.638 16.478 11.785 1.00 62.03 103 ARG A N 1
ATOM 805 C CA . ARG A 1 103 ? -2.901 15.999 12.945 1.00 62.03 103 ARG A CA 1
ATOM 806 C C . ARG A 1 103 ? -3.875 15.572 14.038 1.00 62.03 103 ARG A C 1
ATOM 808 O O . ARG A 1 103 ? -4.712 16.386 14.407 1.00 62.03 103 ARG A O 1
ATOM 815 N N . LEU A 1 104 ? -3.753 14.360 14.584 1.00 60.59 104 LEU A N 1
ATOM 816 C CA . LEU A 1 104 ? -4.518 13.930 15.766 1.00 60.59 104 LEU A CA 1
ATOM 817 C C . LEU A 1 104 ? -3.617 13.818 17.019 1.00 60.59 104 LEU A C 1
ATOM 819 O O . LEU A 1 104 ? -2.399 13.780 16.878 1.00 60.59 104 LEU A O 1
ATOM 823 N N . ASP A 1 105 ? -4.176 13.775 18.228 1.00 61.28 105 ASP A N 1
ATOM 824 C CA . ASP A 1 105 ? -3.466 13.446 19.474 1.00 61.28 105 ASP A CA 1
ATOM 825 C C . ASP A 1 105 ? -3.532 11.938 19.784 1.00 61.28 105 ASP A C 1
ATOM 827 O O . ASP A 1 105 ? -4.208 11.184 19.087 1.00 61.28 105 ASP A O 1
ATOM 831 N N . ALA A 1 106 ? -2.854 11.463 20.837 1.00 59.50 106 ALA A N 1
ATOM 832 C CA . ALA A 1 106 ? -2.846 10.037 21.206 1.00 59.50 106 ALA A CA 1
ATOM 833 C C . ALA A 1 106 ? -4.236 9.456 21.533 1.00 59.50 106 ALA A C 1
ATOM 835 O O . ALA A 1 106 ? -4.407 8.239 21.616 1.00 59.50 106 ALA A O 1
ATOM 836 N N . ARG A 1 107 ? -5.232 10.322 21.738 1.00 62.25 107 ARG A N 1
ATOM 837 C CA . ARG A 1 107 ? -6.630 9.949 21.943 1.00 62.25 107 ARG A CA 1
ATOM 838 C C . ARG A 1 107 ? -7.411 9.944 20.624 1.00 62.25 107 ARG A C 1
ATOM 840 O O . ARG A 1 107 ? -8.501 9.390 20.591 1.00 62.25 107 ARG A O 1
ATOM 847 N N . GLY A 1 108 ? -6.827 10.484 19.556 1.00 60.19 108 GLY A N 1
ATOM 848 C CA . GLY A 1 108 ? -7.313 10.583 18.186 1.00 60.19 108 GLY A CA 1
ATOM 849 C C . GLY A 1 108 ? -8.031 11.901 17.870 1.00 60.19 108 GLY A C 1
ATOM 850 O O . GLY A 1 108 ? -8.666 11.993 16.826 1.00 60.19 108 GLY A O 1
ATOM 851 N N . TYR A 1 109 ? -7.947 12.924 18.729 1.00 65.69 109 TYR A N 1
ATOM 852 C CA . TYR A 1 109 ? -8.572 14.235 18.497 1.00 65.69 109 TYR A CA 1
ATOM 853 C C . TYR A 1 109 ? -7.720 15.136 17.617 1.00 65.69 109 TYR A C 1
ATOM 855 O O . TYR A 1 109 ? -6.510 15.201 17.803 1.00 65.69 109 TYR A O 1
ATOM 863 N N . THR A 1 110 ? -8.350 15.903 16.724 1.00 62.31 110 THR A N 1
ATOM 864 C CA . THR A 1 110 ? -7.637 16.841 15.852 1.00 62.31 110 THR A CA 1
ATOM 865 C C . THR A 1 110 ? -6.930 17.938 16.639 1.00 62.31 110 THR A C 1
ATOM 867 O O . THR A 1 110 ? -7.539 18.654 17.432 1.00 62.31 110 THR A O 1
ATOM 870 N N . ILE A 1 111 ? -5.641 18.109 16.362 1.00 62.12 111 ILE A N 1
ATOM 871 C CA . ILE A 1 111 ? -4.811 19.195 16.863 1.00 62.12 111 ILE A CA 1
ATOM 872 C C . ILE A 1 111 ? -4.800 20.295 15.794 1.00 62.12 111 ILE A C 1
ATOM 874 O O . ILE A 1 111 ? -4.382 20.027 14.663 1.00 62.12 111 ILE A O 1
ATOM 878 N N . PRO A 1 112 ? -5.215 21.535 16.117 1.00 54.66 112 PRO A N 1
ATOM 879 C CA . PRO A 1 112 ? -5.071 22.664 15.208 1.00 54.66 112 PRO A CA 1
ATOM 880 C C . PRO A 1 112 ? -3.591 22.849 14.868 1.00 54.66 112 PRO A C 1
ATOM 882 O O . PRO A 1 112 ? -2.781 23.156 15.744 1.00 54.66 112 PRO A O 1
ATOM 885 N N . TYR A 1 113 ? -3.226 22.641 13.605 1.00 54.69 113 TYR A N 1
ATOM 886 C CA . TYR A 1 113 ? -1.878 22.897 13.119 1.00 54.69 113 TYR A CA 1
ATOM 887 C C . TYR A 1 113 ? -1.929 23.983 12.049 1.00 54.69 113 TYR A C 1
ATOM 889 O O . TYR A 1 113 ? -2.656 23.871 11.064 1.00 54.69 113 TYR A O 1
ATOM 897 N N . ALA A 1 114 ? -1.180 25.056 12.279 1.00 40.06 114 ALA A N 1
ATOM 898 C CA . ALA A 1 114 ? -1.038 26.166 11.356 1.00 40.06 114 ALA A CA 1
ATOM 899 C C . ALA A 1 114 ? 0.175 25.896 10.464 1.00 40.06 114 ALA A C 1
ATOM 901 O O . ALA A 1 114 ? 1.256 26.377 10.759 1.00 40.06 114 ALA A O 1
ATOM 902 N N . ASP A 1 115 ? 0.016 25.046 9.454 1.00 46.75 115 ASP A N 1
ATOM 903 C CA . ASP A 1 115 ? 0.694 25.230 8.168 1.00 46.75 115 ASP A CA 1
ATOM 904 C C . ASP A 1 115 ? 0.200 24.204 7.151 1.00 46.75 115 ASP A C 1
ATOM 906 O O . ASP A 1 115 ? 0.100 23.005 7.418 1.00 46.75 115 ASP A O 1
ATOM 910 N N . VAL A 1 116 ? -0.103 24.706 5.958 1.00 44.97 116 VAL A N 1
ATOM 911 C CA . VAL A 1 116 ? -0.310 23.898 4.761 1.00 44.97 116 VAL A CA 1
ATOM 912 C C . VAL A 1 116 ? 1.066 23.605 4.164 1.00 44.97 116 VAL A C 1
ATOM 914 O O . VAL A 1 116 ? 1.865 24.518 3.980 1.00 44.97 116 VAL A O 1
ATOM 917 N N . GLY A 1 117 ? 1.308 22.352 3.778 1.00 52.44 117 GLY A N 1
ATOM 918 C CA . GLY A 1 117 ? 2.104 22.090 2.576 1.00 52.44 117 GLY A CA 1
ATOM 919 C C . GLY A 1 117 ? 3.527 21.563 2.732 1.00 52.44 117 GLY A C 1
ATOM 920 O O . GLY A 1 117 ? 4.175 21.396 1.705 1.00 52.44 117 GLY A O 1
ATOM 921 N N . HIS A 1 118 ? 4.017 21.237 3.932 1.00 53.94 118 HIS A N 1
ATOM 922 C CA . HIS A 1 118 ? 5.374 20.695 4.086 1.00 53.94 118 HIS A CA 1
ATOM 923 C C . HIS A 1 118 ? 5.439 19.530 5.075 1.00 53.94 118 HIS A C 1
ATOM 925 O O . HIS A 1 118 ? 5.282 19.709 6.282 1.00 53.94 118 HIS A O 1
ATOM 931 N N . LEU A 1 119 ? 5.730 18.336 4.564 1.00 54.00 119 LEU A N 1
ATOM 932 C CA . LEU A 1 119 ? 6.171 17.209 5.375 1.00 54.00 119 LEU A CA 1
ATOM 933 C C . LEU A 1 119 ? 7.691 17.107 5.311 1.00 54.00 119 LEU A C 1
ATOM 935 O O . LEU A 1 119 ? 8.275 17.040 4.228 1.00 54.00 119 LEU A O 1
ATOM 939 N N . TYR A 1 120 ? 8.328 17.083 6.480 1.00 55.75 120 TYR A N 1
ATOM 940 C CA . TYR A 1 120 ? 9.737 16.735 6.578 1.00 55.75 120 TYR A CA 1
ATOM 941 C C . TYR A 1 120 ? 9.886 15.261 6.209 1.00 55.75 120 TYR A C 1
ATOM 943 O O . TYR A 1 120 ? 9.282 14.407 6.860 1.00 55.75 120 TYR A O 1
ATOM 951 N N . ASP A 1 121 ? 10.713 14.957 5.207 1.00 53.03 121 ASP A N 1
ATOM 952 C CA . ASP A 1 121 ? 11.082 13.573 4.883 1.00 53.03 121 ASP A CA 1
ATOM 953 C C . ASP A 1 121 ? 11.603 12.853 6.143 1.00 53.03 121 ASP A C 1
ATOM 955 O O . ASP A 1 121 ? 11.231 11.721 6.431 1.00 53.03 121 ASP A O 1
ATOM 959 N N . THR A 1 122 ? 12.321 13.584 7.011 1.00 53.09 122 THR A N 1
ATOM 960 C CA . THR A 1 122 ? 12.786 13.093 8.315 1.00 53.09 122 THR A CA 1
ATOM 961 C C . THR A 1 122 ? 11.699 12.683 9.296 1.00 53.09 122 THR A C 1
ATOM 963 O O . THR A 1 122 ? 11.975 11.838 10.132 1.00 53.09 122 THR A O 1
ATOM 966 N N . ALA A 1 123 ? 10.482 13.219 9.214 1.00 54.16 123 ALA A N 1
ATOM 967 C CA . ALA A 1 123 ? 9.407 12.845 10.126 1.00 54.16 123 ALA A CA 1
ATOM 968 C C . ALA A 1 123 ? 8.780 11.502 9.718 1.00 54.16 123 ALA A C 1
ATOM 970 O O . ALA A 1 123 ? 8.620 10.614 10.539 1.00 54.16 123 ALA A O 1
ATOM 971 N N . ILE A 1 124 ? 8.473 11.281 8.440 1.00 57.66 124 ILE A N 1
ATOM 972 C CA . ILE A 1 124 ? 7.598 10.168 8.018 1.00 57.66 124 ILE A CA 1
ATOM 973 C C . ILE A 1 124 ? 8.181 8.773 8.322 1.00 57.66 124 ILE A C 1
ATOM 975 O O . ILE A 1 124 ? 7.408 7.821 8.490 1.00 57.66 124 ILE A O 1
ATOM 979 N N . TYR A 1 125 ? 9.508 8.633 8.426 1.00 60.03 125 TYR A N 1
ATOM 980 C CA . TYR A 1 125 ? 10.152 7.323 8.537 1.00 60.03 125 TYR A CA 1
ATOM 981 C C . TYR A 1 125 ? 10.538 6.833 9.935 1.00 60.03 125 TYR A C 1
ATOM 983 O O . TYR A 1 125 ? 10.681 5.620 10.122 1.00 60.03 125 TYR A O 1
ATOM 991 N N . TYR A 1 126 ? 10.708 7.717 10.924 1.00 62.50 126 TYR A N 1
ATOM 992 C CA . TYR A 1 126 ? 10.955 7.271 12.307 1.00 62.50 126 TYR A CA 1
ATOM 993 C C . TYR A 1 126 ? 9.708 6.645 12.935 1.00 62.50 126 TYR A C 1
ATOM 995 O O . TYR A 1 126 ? 9.784 5.988 13.972 1.00 62.50 126 TYR A O 1
ATOM 1003 N N . TYR A 1 127 ? 8.560 6.824 12.287 1.00 72.44 127 TYR A N 1
ATOM 1004 C CA . TYR A 1 127 ? 7.273 6.664 12.922 1.00 72.44 127 TYR A CA 1
ATOM 1005 C C . TYR A 1 127 ? 6.538 5.399 12.517 1.00 72.44 127 TYR A C 1
ATOM 1007 O O . TYR A 1 127 ? 6.433 5.099 11.320 1.00 72.44 127 TYR A O 1
ATOM 1015 N N . PRO A 1 128 ? 5.976 4.665 13.494 1.00 78.88 128 PRO A N 1
ATOM 1016 C CA . PRO A 1 128 ? 5.176 3.500 13.189 1.00 78.88 128 PRO A CA 1
ATOM 1017 C C . PRO A 1 128 ? 3.903 3.898 12.447 1.00 78.88 128 PRO A C 1
ATOM 1019 O O . PRO A 1 128 ? 3.412 5.024 12.566 1.00 78.88 128 PRO A O 1
ATOM 1022 N N . SER A 1 129 ? 3.352 2.961 11.683 1.00 85.44 129 SER A N 1
ATOM 1023 C CA . SER A 1 129 ? 1.954 3.049 11.273 1.00 85.44 129 SER A CA 1
ATOM 1024 C C . SER A 1 129 ? 1.087 2.442 12.366 1.00 85.44 129 SER A C 1
ATOM 1026 O O . SER A 1 129 ? 1.401 1.376 12.890 1.00 85.44 129 SER A O 1
ATOM 1028 N N . LEU A 1 130 ? -0.014 3.106 12.695 1.00 87.38 130 LEU A N 1
ATOM 1029 C CA . LEU A 1 130 ? -1.013 2.626 13.640 1.00 87.38 130 LEU A CA 1
ATOM 1030 C C . LEU A 1 130 ? -2.408 2.787 13.047 1.00 87.38 130 LEU A C 1
ATOM 1032 O O . LEU A 1 130 ? -2.659 3.658 12.212 1.00 87.38 130 LEU A O 1
ATOM 1036 N N . VAL A 1 131 ? -3.317 1.938 13.508 1.00 90.44 131 VAL A N 1
ATOM 1037 C CA . VAL A 1 131 ? -4.741 2.031 13.215 1.00 90.44 131 VAL A CA 1
ATOM 1038 C C . VAL A 1 131 ? -5.472 2.577 14.428 1.00 90.44 131 VAL A C 1
ATOM 1040 O O . VAL A 1 131 ? -5.245 2.111 15.542 1.00 90.44 131 VAL A O 1
ATOM 1043 N N . PHE A 1 132 ? -6.372 3.524 14.194 1.00 88.69 132 PHE A N 1
ATOM 1044 C CA . PHE A 1 132 ? -7.198 4.202 15.187 1.00 88.69 132 PHE A CA 1
ATOM 1045 C C . PHE A 1 132 ? -8.676 3.983 14.893 1.00 88.69 132 PHE A C 1
ATOM 1047 O O . PHE A 1 132 ? -9.060 3.801 13.735 1.00 88.69 132 PHE A O 1
ATOM 1054 N N . LEU A 1 133 ? -9.499 4.044 15.940 1.00 91.19 133 LEU A N 1
ATOM 1055 C CA . LEU A 1 133 ? -10.946 3.874 15.846 1.00 91.19 133 LEU A CA 1
ATOM 1056 C C . LEU A 1 133 ? -11.700 5.111 16.330 1.00 91.19 133 LEU A C 1
ATOM 1058 O O . LEU A 1 133 ? -11.285 5.787 17.276 1.00 91.19 133 LEU A O 1
ATOM 1062 N N . GLY A 1 134 ? -12.844 5.352 15.697 1.00 89.25 134 GLY A N 1
ATOM 1063 C CA . GLY A 1 134 ? -13.779 6.414 16.042 1.00 89.25 134 GLY A CA 1
ATOM 1064 C C . GLY A 1 134 ? -15.224 5.924 16.062 1.00 89.25 134 GLY A C 1
ATOM 1065 O O . GLY A 1 134 ? -15.553 4.856 15.538 1.00 89.25 134 GLY A O 1
ATOM 1066 N N . SER A 1 135 ? -16.083 6.714 16.694 1.00 86.88 135 SER A N 1
ATOM 1067 C CA . SER A 1 135 ? -17.528 6.491 16.813 1.00 86.88 135 SER A CA 1
ATOM 1068 C C . SER A 1 135 ? -18.366 7.613 16.188 1.00 86.88 135 SER A C 1
ATOM 1070 O O . SER A 1 135 ? -19.576 7.679 16.410 1.00 86.88 135 SER A O 1
ATOM 1072 N N . GLY A 1 136 ? -17.733 8.510 15.425 1.00 74.06 136 GLY A N 1
ATOM 1073 C CA . GLY A 1 136 ? -18.389 9.640 14.780 1.00 74.06 136 GLY A CA 1
ATOM 1074 C C . GLY A 1 136 ? -18.744 9.376 13.318 1.00 74.06 136 GLY A C 1
ATOM 1075 O O . GLY A 1 136 ? -18.564 8.285 12.780 1.00 74.06 136 GLY A O 1
ATOM 1076 N N . THR A 1 137 ? -19.254 10.415 12.664 1.00 63.50 137 THR A N 1
ATOM 1077 C CA . THR A 1 137 ? -19.335 10.517 11.202 1.00 63.50 137 THR A CA 1
ATOM 1078 C C . THR A 1 137 ? -18.607 11.798 10.801 1.00 63.50 137 THR A C 1
ATOM 1080 O O . THR A 1 137 ? -19.231 12.789 10.426 1.00 63.50 137 THR A O 1
ATOM 1083 N N . GLY A 1 138 ? -17.284 11.810 10.989 1.00 58.16 138 GLY A N 1
ATOM 1084 C CA . GLY A 1 138 ? -16.409 12.977 10.827 1.00 58.16 138 GLY A CA 1
ATOM 1085 C C . GLY A 1 138 ? -16.226 13.444 9.383 1.00 58.16 138 GLY A C 1
ATOM 1086 O O . GLY A 1 138 ? -15.563 14.450 9.155 1.00 58.16 138 GLY A O 1
ATOM 1087 N N . GLY A 1 139 ? -16.825 12.747 8.410 1.00 55.66 139 GLY A N 1
ATOM 1088 C CA . GLY A 1 139 ? -16.931 13.227 7.036 1.00 55.66 139 GLY A CA 1
ATOM 1089 C C . GLY A 1 139 ? -15.572 13.496 6.395 1.00 55.66 139 GLY A C 1
ATOM 1090 O O . GLY A 1 139 ? -15.334 14.597 5.916 1.00 55.66 139 GLY A O 1
ATOM 1091 N N . GLY A 1 140 ? -14.701 12.485 6.371 1.00 56.53 140 GLY A N 1
ATOM 1092 C CA . GLY A 1 140 ? -13.475 12.507 5.578 1.00 56.53 140 GLY A CA 1
ATOM 1093 C C . GLY A 1 140 ? -12.301 13.213 6.256 1.00 56.53 140 GLY A C 1
ATOM 1094 O O . GLY A 1 140 ? -12.113 14.412 6.087 1.00 56.53 140 GLY A O 1
ATOM 1095 N N . GLN A 1 141 ? -11.440 12.399 6.884 1.00 58.69 141 GLN A N 1
ATOM 1096 C CA . GLN A 1 141 ? -10.094 12.703 7.417 1.00 58.69 141 GLN A CA 1
ATOM 1097 C C . GLN A 1 141 ? -9.983 13.009 8.924 1.00 58.69 141 GLN A C 1
ATOM 1099 O O . GLN A 1 141 ? -8.863 13.018 9.428 1.00 58.69 141 GLN A O 1
ATOM 1104 N N . THR A 1 142 ? -11.095 13.133 9.663 1.00 62.94 142 THR A N 1
ATOM 1105 C CA . THR A 1 142 ? -11.096 13.093 11.142 1.00 62.94 142 THR A CA 1
ATOM 1106 C C . THR A 1 142 ? -11.785 11.834 11.657 1.00 62.94 142 THR A C 1
ATOM 1108 O O . THR A 1 142 ? -12.759 11.372 11.067 1.00 62.94 142 THR A O 1
ATOM 1111 N N . LEU A 1 143 ? -11.326 11.311 12.796 1.00 69.62 143 LEU A N 1
ATOM 1112 C CA . LEU A 1 143 ? -12.154 10.446 13.636 1.00 69.62 143 LEU A CA 1
ATOM 1113 C C . LEU A 1 143 ? -13.128 11.374 14.372 1.00 69.62 143 LEU A C 1
ATOM 1115 O O . LEU A 1 143 ? -12.724 12.071 15.298 1.00 69.62 143 LEU A O 1
ATOM 1119 N N . GLY A 1 144 ? -14.386 11.453 13.937 1.00 67.44 144 GLY A N 1
ATOM 1120 C CA . GLY A 1 144 ? -15.341 12.446 14.448 1.00 67.44 144 GLY A CA 1
ATOM 1121 C C . GLY A 1 144 ? -15.595 12.335 15.959 1.00 67.44 144 GLY A C 1
ATOM 1122 O O . GLY A 1 144 ? -15.957 13.310 16.614 1.00 67.44 144 GLY A O 1
ATOM 1123 N N . SER A 1 145 ? -15.398 11.149 16.535 1.00 81.06 145 SER A N 1
ATOM 1124 C CA . SER A 1 145 ? -15.383 10.913 17.984 1.00 81.06 145 SER A CA 1
ATOM 1125 C C . SER A 1 145 ? -14.355 9.827 18.305 1.00 81.06 145 SER A C 1
ATOM 1127 O O . SER A 1 145 ? -14.669 8.638 18.253 1.00 81.06 145 SER A O 1
ATOM 1129 N N . PRO A 1 146 ? -13.102 10.212 18.564 1.00 82.50 146 PRO A N 1
ATOM 1130 C CA . PRO A 1 146 ? -12.005 9.275 18.746 1.00 82.50 146 PRO A CA 1
ATOM 1131 C C . PRO A 1 146 ? -12.158 8.427 20.009 1.00 82.50 146 PRO A C 1
ATOM 1133 O O . PRO A 1 146 ? -12.501 8.939 21.075 1.00 82.50 146 PRO A O 1
ATOM 1136 N N . LEU A 1 147 ? -11.857 7.131 19.907 1.00 85.44 147 LEU A N 1
ATOM 1137 C CA . LEU A 1 147 ? -11.988 6.196 21.031 1.00 85.44 147 LEU A CA 1
ATOM 1138 C C . LEU A 1 147 ? -10.724 6.078 21.897 1.00 85.44 147 LEU A C 1
ATOM 1140 O O . LEU A 1 147 ? -10.740 5.375 22.904 1.00 85.44 147 LEU A O 1
ATOM 1144 N N . GLY A 1 148 ? -9.622 6.728 21.515 1.00 80.38 148 GLY A N 1
ATOM 1145 C CA . GLY A 1 148 ? -8.350 6.663 22.240 1.00 80.38 148 GLY A CA 1
ATOM 1146 C C . GLY A 1 148 ? -7.694 5.285 22.283 1.00 80.38 148 GLY A C 1
ATOM 1147 O O . GLY A 1 148 ? -6.889 5.016 23.171 1.00 80.38 148 GLY A O 1
ATOM 1148 N N . VAL A 1 149 ? -8.028 4.415 21.327 1.00 84.06 149 VAL A N 1
ATOM 1149 C CA . VAL A 1 149 ? -7.398 3.104 21.144 1.00 84.06 149 VAL A CA 1
ATOM 1150 C C . VAL A 1 149 ? -6.610 3.075 19.842 1.00 84.06 149 VAL A C 1
ATOM 1152 O O . VAL A 1 149 ? -7.017 3.672 18.843 1.00 84.06 149 VAL A O 1
ATOM 1155 N N . SER A 1 150 ? -5.490 2.354 19.854 1.00 87.75 150 SER A N 1
ATOM 1156 C CA . SER A 1 150 ? -4.676 2.122 18.666 1.00 87.75 150 SER A CA 1
ATOM 1157 C C . SER A 1 150 ? -4.153 0.690 18.615 1.00 87.75 150 SER A C 1
ATOM 1159 O O . SER A 1 150 ? -4.012 0.033 19.649 1.00 87.75 150 SER A O 1
ATOM 1161 N N . ALA A 1 151 ? -3.889 0.201 17.408 1.00 90.38 151 ALA A N 1
ATOM 1162 C CA . ALA A 1 151 ? -3.292 -1.107 17.176 1.00 90.38 151 ALA A CA 1
ATOM 1163 C C . ALA A 1 151 ? -2.310 -1.045 16.003 1.00 90.38 151 ALA A C 1
ATOM 1165 O O . ALA A 1 151 ? -2.517 -0.299 15.044 1.00 90.38 151 ALA A O 1
ATOM 1166 N N . ALA A 1 152 ? -1.244 -1.843 16.071 1.00 90.06 152 ALA A N 1
ATOM 1167 C CA . ALA A 1 152 ? -0.326 -1.993 14.950 1.00 90.06 152 ALA A CA 1
ATOM 1168 C C . ALA A 1 152 ? -1.024 -2.732 13.792 1.00 90.06 152 ALA A C 1
ATOM 1170 O O . ALA A 1 152 ? -1.720 -3.725 14.038 1.00 90.06 152 ALA A O 1
ATOM 1171 N N . PRO A 1 153 ? -0.856 -2.278 12.539 1.00 93.38 153 PRO A N 1
ATOM 1172 C CA . PRO A 1 153 ? -1.365 -2.994 11.387 1.00 93.38 153 PRO A CA 1
ATOM 1173 C C . PRO A 1 153 ? -0.493 -4.215 11.083 1.00 93.38 153 PRO A C 1
ATOM 1175 O O . PRO A 1 153 ? 0.717 -4.235 11.301 1.00 93.38 153 PRO A O 1
ATOM 1178 N N . SER A 1 154 ? -1.118 -5.214 10.481 1.00 93.56 154 SER A N 1
ATOM 1179 C CA . SER A 1 154 ? -0.455 -6.278 9.737 1.00 93.56 154 SER A CA 1
ATOM 1180 C C . SER A 1 154 ? -0.872 -6.180 8.276 1.00 93.56 154 SER A C 1
ATOM 1182 O O . SER A 1 154 ? -2.000 -5.784 7.974 1.00 93.56 154 SER A O 1
ATOM 1184 N N . VAL A 1 155 ? 0.039 -6.515 7.366 1.00 93.25 155 VAL A N 1
ATOM 1185 C CA . VAL A 1 155 ? -0.214 -6.477 5.924 1.00 93.25 155 VAL A CA 1
ATOM 1186 C C . VAL A 1 155 ? 0.004 -7.860 5.342 1.00 93.25 155 VAL A C 1
ATOM 1188 O O . VAL A 1 155 ? 1.016 -8.504 5.609 1.00 93.25 155 VAL A O 1
ATOM 1191 N N . SER A 1 156 ? -0.945 -8.295 4.524 1.00 93.75 156 SER A N 1
ATOM 1192 C CA . SER A 1 156 ? -0.830 -9.487 3.693 1.00 93.75 156 SER A CA 1
ATOM 1193 C C . SER A 1 156 ? -1.317 -9.174 2.287 1.00 93.75 156 SER A C 1
ATOM 1195 O O . SER A 1 156 ? -2.028 -8.195 2.061 1.00 93.75 156 SER A O 1
ATOM 1197 N N . TYR A 1 157 ? -0.917 -9.988 1.325 1.00 91.81 157 TYR A N 1
ATOM 1198 C CA . TYR A 1 157 ? -1.378 -9.876 -0.046 1.00 91.81 157 TYR A CA 1
ATOM 1199 C C . TYR A 1 157 ? -1.552 -11.268 -0.625 1.00 91.81 157 TYR A C 1
ATOM 1201 O O . TYR A 1 157 ? -0.823 -12.198 -0.281 1.00 91.81 157 TYR A O 1
ATOM 1209 N N . VAL A 1 158 ? -2.540 -11.402 -1.496 1.00 89.25 158 VAL A N 1
ATOM 1210 C CA . VAL A 1 158 ? -2.814 -12.630 -2.232 1.00 89.25 158 VAL A CA 1
ATOM 1211 C C . VAL A 1 158 ? -3.133 -12.273 -3.670 1.00 89.25 158 VAL A C 1
ATOM 1213 O O . VAL A 1 158 ? -3.737 -11.236 -3.947 1.00 89.25 158 VAL A O 1
ATOM 1216 N N . TYR A 1 159 ? -2.753 -13.157 -4.580 1.00 80.69 159 TYR A N 1
ATOM 1217 C CA . TYR A 1 15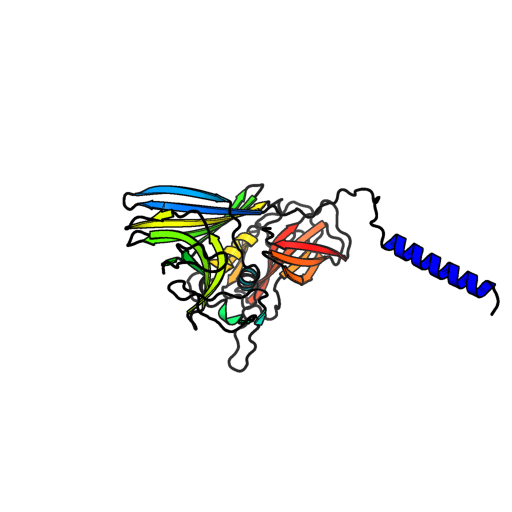9 ? -3.234 -13.115 -5.947 1.00 80.69 159 TYR A CA 1
ATOM 1218 C C . TYR A 1 159 ? -4.230 -14.258 -6.143 1.00 80.69 159 TYR A C 1
ATOM 1220 O O . TYR A 1 159 ? -4.039 -15.370 -5.652 1.00 80.69 159 TYR A O 1
ATOM 1228 N N . ASN A 1 160 ? -5.299 -13.981 -6.872 1.00 74.19 160 ASN A N 1
ATOM 1229 C CA . ASN A 1 160 ? -5.975 -14.993 -7.670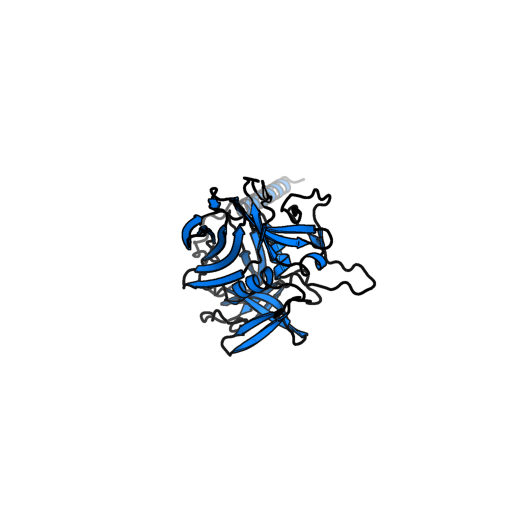 1.00 74.19 160 ASN A CA 1
ATOM 1230 C C . ASN A 1 160 ? -5.842 -14.544 -9.130 1.00 74.19 160 ASN A C 1
ATOM 1232 O O . ASN A 1 160 ? -5.589 -13.368 -9.368 1.00 74.19 160 ASN A O 1
ATOM 1236 N N . ASP A 1 161 ? -5.961 -15.435 -10.114 1.00 68.38 161 ASP A N 1
ATOM 1237 C CA . ASP A 1 161 ? -5.649 -15.154 -11.534 1.00 68.38 161 ASP A CA 1
ATOM 1238 C C . ASP A 1 161 ? -6.415 -13.968 -12.176 1.00 68.38 161 ASP A C 1
ATOM 1240 O O . ASP A 1 161 ? -6.230 -13.664 -13.353 1.00 68.38 161 ASP A O 1
ATOM 1244 N N . VAL A 1 162 ? -7.272 -13.284 -11.413 1.00 80.75 162 VAL A N 1
ATOM 1245 C CA . VAL A 1 162 ? -8.042 -12.104 -11.807 1.00 80.75 162 VAL A CA 1
ATOM 1246 C C . VAL A 1 162 ? -7.714 -10.873 -10.949 1.00 80.75 162 VAL A C 1
ATOM 1248 O O . VAL A 1 162 ? -7.665 -9.765 -11.483 1.00 80.75 162 VAL A O 1
ATOM 1251 N N . TRP A 1 163 ? -7.488 -11.037 -9.645 1.00 85.75 163 TRP A N 1
ATOM 1252 C CA . TRP A 1 163 ? -7.346 -9.952 -8.674 1.00 85.75 163 TRP A CA 1
ATOM 1253 C C . TRP A 1 163 ? -6.050 -10.052 -7.878 1.00 85.75 163 TRP A C 1
ATOM 1255 O O . TRP A 1 163 ? -5.693 -11.106 -7.346 1.00 85.75 163 TRP A O 1
ATOM 1265 N N . PHE A 1 164 ? -5.406 -8.905 -7.710 1.00 87.94 164 PHE A N 1
ATOM 1266 C CA . PHE A 1 164 ? -4.400 -8.684 -6.692 1.00 87.94 164 PHE A CA 1
ATOM 1267 C C . PHE A 1 164 ? -5.077 -8.032 -5.486 1.00 87.94 164 PHE A C 1
ATOM 1269 O O . PHE A 1 164 ? -5.587 -6.915 -5.579 1.00 87.94 164 PHE A O 1
ATOM 1276 N N . ASN A 1 165 ? -5.083 -8.733 -4.355 1.00 90.75 165 ASN A N 1
ATOM 1277 C CA . ASN A 1 165 ? -5.703 -8.260 -3.127 1.00 90.75 165 ASN A CA 1
ATOM 1278 C C . ASN A 1 165 ? -4.626 -7.939 -2.105 1.00 90.75 165 ASN A C 1
ATOM 1280 O O . ASN A 1 165 ? -3.868 -8.817 -1.694 1.00 90.75 165 ASN A O 1
ATOM 1284 N N . LEU A 1 166 ? -4.622 -6.702 -1.632 1.00 92.06 166 LEU A N 1
ATOM 1285 C CA . LEU A 1 166 ? -3.858 -6.287 -0.472 1.00 92.06 166 LEU A CA 1
ATOM 1286 C C . LEU A 1 166 ? -4.789 -6.165 0.727 1.00 92.06 166 LEU A C 1
ATOM 1288 O O . LEU A 1 166 ? -5.808 -5.485 0.659 1.00 92.06 166 LEU A O 1
ATOM 1292 N N . THR A 1 167 ? -4.404 -6.777 1.839 1.00 94.75 167 THR A N 1
ATOM 1293 C CA . THR A 1 167 ? -5.178 -6.783 3.073 1.00 94.75 167 THR A CA 1
ATOM 1294 C C . THR A 1 167 ? -4.397 -6.145 4.216 1.00 94.75 167 THR A C 1
ATOM 1296 O O . THR A 1 167 ? -3.312 -6.615 4.563 1.00 94.75 167 THR A O 1
ATOM 1299 N N . VAL A 1 168 ? -4.969 -5.113 4.838 1.00 95.06 168 VAL A N 1
ATOM 1300 C CA . VAL A 1 168 ? -4.443 -4.468 6.051 1.00 95.06 168 VAL A CA 1
ATOM 1301 C C . VAL A 1 168 ? -5.356 -4.810 7.220 1.00 95.06 168 VAL A C 1
ATOM 1303 O O . VAL A 1 168 ? -6.541 -4.492 7.183 1.00 95.06 168 VAL A O 1
ATOM 1306 N N . THR A 1 169 ? -4.814 -5.448 8.257 1.00 97.06 169 THR A N 1
ATOM 1307 C CA . THR A 1 169 ? -5.586 -5.930 9.412 1.00 97.06 169 THR A CA 1
ATOM 1308 C C . THR A 1 169 ? -5.076 -5.331 10.713 1.00 97.06 169 THR A C 1
ATOM 1310 O O . THR A 1 169 ? -3.872 -5.342 10.964 1.00 97.06 169 THR A O 1
ATOM 1313 N N . ALA A 1 170 ? -5.988 -4.884 11.574 1.00 96.81 170 ALA A N 1
ATOM 1314 C CA . ALA A 1 170 ? -5.693 -4.463 12.940 1.00 96.81 170 ALA A CA 1
ATOM 1315 C C . ALA A 1 170 ? -6.738 -5.014 13.916 1.00 96.81 170 ALA A C 1
ATOM 1317 O O . ALA A 1 170 ? -7.932 -5.038 13.615 1.00 96.81 170 ALA A O 1
ATOM 1318 N N . THR A 1 171 ? -6.285 -5.465 15.088 1.00 97.19 171 THR A N 1
ATOM 1319 C CA . THR A 1 171 ? -7.147 -6.056 16.124 1.00 97.19 171 THR A CA 1
ATOM 1320 C C . THR A 1 171 ? -7.077 -5.243 17.407 1.00 97.19 171 THR A C 1
ATOM 1322 O O . THR A 1 171 ? -5.994 -4.920 17.888 1.00 97.19 171 THR A O 1
ATOM 1325 N N . PHE A 1 172 ? -8.242 -4.959 17.978 1.00 96.19 172 PHE A N 1
ATOM 1326 C CA . PHE A 1 172 ? -8.435 -4.141 19.168 1.00 96.19 172 PHE A CA 1
ATOM 1327 C C . PHE A 1 172 ? -9.131 -4.955 20.248 1.00 96.19 172 PHE A C 1
ATOM 1329 O O . PHE A 1 172 ? -10.027 -5.739 19.946 1.00 96.19 172 PHE A O 1
ATOM 1336 N N . SER A 1 173 ? -8.754 -4.738 21.505 1.00 94.50 173 SER A N 1
ATOM 1337 C CA . SER A 1 173 ? -9.436 -5.313 22.670 1.00 94.50 173 SER A CA 1
ATOM 1338 C C . SER A 1 173 ? -10.036 -4.196 23.512 1.00 94.50 173 SER A C 1
ATOM 1340 O O . SER A 1 173 ? -9.412 -3.148 23.676 1.00 94.50 173 SER A O 1
ATOM 1342 N N . PHE A 1 174 ? -11.231 -4.419 24.054 1.00 94.25 174 PHE A N 1
ATOM 1343 C CA . PHE A 1 174 ? -11.987 -3.389 24.760 1.00 94.25 174 PHE A CA 1
ATOM 1344 C C . PHE A 1 174 ? -12.251 -3.792 26.206 1.00 94.25 174 PHE A C 1
ATOM 1346 O O . PHE A 1 174 ? -12.794 -4.857 26.477 1.00 94.25 174 PHE A O 1
ATOM 1353 N N . GLN A 1 175 ? -11.906 -2.918 27.153 1.00 93.69 175 GLN A N 1
ATOM 1354 C CA . GLN A 1 175 ? -12.224 -3.126 28.573 1.00 93.69 175 GLN A CA 1
ATOM 1355 C C . GLN A 1 175 ? -13.656 -2.706 28.927 1.00 93.69 175 GLN A C 1
ATOM 1357 O O . GLN A 1 175 ? -14.225 -3.190 29.899 1.00 93.69 175 GLN A O 1
ATOM 1362 N N . GLN A 1 176 ? -14.238 -1.805 28.139 1.00 93.81 176 GLN A N 1
ATOM 1363 C CA . GLN A 1 176 ? -15.595 -1.291 28.296 1.00 93.81 176 GLN A CA 1
ATOM 1364 C C . GLN A 1 176 ? -16.336 -1.443 26.972 1.00 93.81 176 GLN A C 1
ATOM 1366 O O . GLN A 1 176 ? -15.705 -1.512 25.919 1.00 93.81 176 GLN A O 1
ATOM 1371 N N . SER A 1 177 ? -17.666 -1.490 27.016 1.00 94.94 177 SER A N 1
ATOM 1372 C CA . SER A 1 177 ? -18.460 -1.543 25.791 1.00 94.94 177 SER A CA 1
ATOM 1373 C C . SER A 1 177 ? -18.221 -0.290 24.950 1.00 94.94 177 SER A C 1
ATOM 1375 O O . SER A 1 177 ? -18.196 0.820 25.482 1.00 94.94 177 SER A O 1
ATOM 1377 N N . ALA A 1 178 ? -18.074 -0.466 23.642 1.00 94.06 178 ALA A N 1
ATOM 1378 C CA . ALA A 1 178 ? -17.816 0.613 22.700 1.00 94.06 178 ALA A CA 1
ATOM 1379 C C . ALA A 1 178 ? -18.713 0.492 21.469 1.00 94.06 178 ALA A C 1
ATOM 1381 O O . ALA A 1 178 ? -19.116 -0.602 21.072 1.00 94.06 178 ALA A O 1
ATOM 1382 N N . THR A 1 179 ? -18.987 1.626 20.837 1.00 94.44 179 THR A N 1
ATOM 1383 C CA . THR A 1 179 ? -19.583 1.684 19.502 1.00 94.44 179 THR A CA 1
ATOM 1384 C C . THR A 1 179 ? -18.527 2.223 18.552 1.00 94.44 179 THR A C 1
ATOM 1386 O O . THR A 1 179 ? -17.897 3.228 18.865 1.00 94.44 179 THR A O 1
ATOM 1389 N N . VAL A 1 180 ? -18.325 1.563 17.416 1.00 93.44 180 VAL A N 1
ATOM 1390 C CA . VAL A 1 180 ? -17.303 1.910 16.421 1.00 93.44 180 VAL A CA 1
ATOM 1391 C C . VAL A 1 180 ? -17.970 2.132 15.069 1.00 93.44 180 VAL A C 1
ATOM 1393 O O . VAL A 1 180 ? -18.766 1.300 14.640 1.00 93.44 180 VAL A O 1
ATOM 1396 N N . SER A 1 181 ? -17.646 3.226 14.389 1.00 92.00 181 SER A N 1
ATOM 1397 C CA . SER A 1 181 ? -18.177 3.574 13.059 1.00 92.00 181 SER A CA 1
ATOM 1398 C C . SER A 1 181 ? -17.117 4.112 12.099 1.00 92.00 181 SER A C 1
ATOM 1400 O O . SER A 1 181 ? -17.413 4.346 10.931 1.00 92.00 181 SER A O 1
ATOM 1402 N N . GLU A 1 182 ? -15.888 4.316 12.570 1.00 90.88 182 GLU A N 1
ATOM 1403 C CA . GLU A 1 182 ? -14.789 4.851 11.773 1.00 90.88 182 GLU A CA 1
ATOM 1404 C C . GLU A 1 182 ? -13.503 4.098 12.088 1.00 90.88 182 GLU A C 1
ATOM 1406 O O . GLU A 1 182 ? -13.259 3.701 13.233 1.00 90.88 182 GLU A O 1
ATOM 1411 N N . ALA A 1 183 ? -12.655 3.953 11.076 1.00 91.12 183 ALA A N 1
ATOM 1412 C CA . ALA A 1 183 ? -11.306 3.448 11.244 1.00 91.12 183 ALA A CA 1
ATOM 1413 C C . ALA A 1 183 ? -10.334 4.233 10.362 1.00 91.12 183 ALA A C 1
ATOM 1415 O O . ALA A 1 183 ? -10.647 4.592 9.226 1.00 91.12 183 ALA A O 1
ATOM 1416 N N . MET A 1 184 ? -9.140 4.488 10.891 1.00 88.50 184 MET A N 1
ATOM 1417 C CA . MET A 1 184 ? -8.107 5.248 10.198 1.00 88.50 184 MET A CA 1
ATOM 1418 C C . MET A 1 184 ? -6.740 4.599 10.383 1.00 88.50 184 MET A C 1
ATOM 1420 O O . MET A 1 184 ? -6.319 4.357 11.509 1.00 88.50 184 MET A O 1
ATOM 1424 N N . LEU A 1 185 ? -6.028 4.371 9.284 1.00 88.88 185 LEU A N 1
ATOM 1425 C CA . LEU A 1 185 ? -4.605 4.046 9.270 1.00 88.88 185 LEU A CA 1
ATOM 1426 C C . LEU A 1 185 ? -3.801 5.341 9.145 1.00 88.88 185 LEU A C 1
ATOM 1428 O O . LEU A 1 185 ? -4.040 6.118 8.219 1.00 88.88 185 LEU A O 1
ATOM 1432 N N . ALA A 1 186 ? -2.825 5.551 10.024 1.00 82.06 186 ALA A N 1
ATOM 1433 C CA . ALA A 1 186 ? -1.986 6.743 10.012 1.00 82.06 186 ALA A CA 1
ATOM 1434 C C . ALA A 1 186 ? -0.544 6.471 10.461 1.00 82.06 186 ALA A C 1
ATOM 1436 O O . ALA A 1 186 ? -0.269 5.468 11.118 1.00 82.06 186 ALA A O 1
ATOM 1437 N N . THR A 1 187 ? 0.379 7.374 10.127 1.00 79.25 187 THR A N 1
ATOM 1438 C CA . THR A 1 187 ? 1.749 7.406 10.682 1.00 79.25 187 THR A CA 1
ATOM 1439 C C . THR A 1 187 ? 1.811 8.341 11.890 1.00 79.25 187 THR A C 1
ATOM 1441 O O . THR A 1 187 ? 1.047 9.302 11.925 1.00 79.25 187 THR A O 1
ATOM 1444 N N . VAL A 1 188 ? 2.669 8.066 12.881 1.00 68.94 188 VAL A N 1
ATOM 1445 C CA . VAL A 1 188 ? 2.661 8.747 14.200 1.00 68.94 188 VAL A CA 1
ATOM 1446 C C . VAL A 1 188 ? 3.830 9.712 14.417 1.00 68.94 188 VAL A C 1
ATOM 1448 O O . VAL A 1 188 ? 4.896 9.263 14.791 1.00 68.94 188 VAL A O 1
ATOM 1451 N N . ASP A 1 189 ? 3.644 11.024 14.322 1.00 66.56 189 ASP A N 1
ATOM 1452 C CA . ASP A 1 189 ? 4.657 12.007 14.741 1.00 66.56 189 ASP A CA 1
ATOM 1453 C C . ASP A 1 189 ? 4.837 12.052 16.268 1.00 66.56 189 ASP A C 1
ATOM 1455 O O . ASP A 1 189 ? 3.953 12.530 16.976 1.00 66.56 189 ASP A O 1
ATOM 1459 N N . ASP A 1 190 ? 5.970 11.566 16.791 1.00 51.94 190 ASP A N 1
ATOM 1460 C CA . ASP A 1 190 ? 6.249 11.496 18.235 1.00 51.94 190 ASP A CA 1
ATOM 1461 C C . ASP A 1 190 ? 6.827 12.786 18.842 1.00 51.94 190 ASP A C 1
ATOM 1463 O O . ASP A 1 190 ? 6.588 13.063 20.019 1.00 51.94 190 ASP A O 1
ATOM 1467 N N . VAL A 1 191 ? 7.518 13.625 18.059 1.00 45.16 191 VAL A N 1
ATOM 1468 C CA . VAL A 1 191 ? 8.168 14.846 18.567 1.00 45.16 191 VAL A CA 1
ATOM 1469 C C . VAL A 1 191 ? 7.103 15.879 18.917 1.00 45.16 191 VAL A C 1
ATOM 1471 O O . VAL A 1 191 ? 7.320 16.769 19.743 1.00 45.16 191 VAL A O 1
ATOM 1474 N N . ARG A 1 192 ? 5.924 15.761 18.296 1.00 48.22 192 ARG A N 1
ATOM 1475 C CA . ARG A 1 192 ? 4.803 16.671 18.516 1.00 48.22 192 ARG A CA 1
ATOM 1476 C C . ARG A 1 192 ? 3.520 15.936 18.928 1.00 48.22 192 ARG A C 1
ATOM 1478 O O . ARG A 1 192 ? 2.628 16.578 19.470 1.00 48.22 192 ARG A O 1
ATOM 1485 N N . GLY A 1 193 ? 3.403 14.621 18.759 1.00 50.59 193 GLY A N 1
ATOM 1486 C CA . GLY A 1 193 ? 2.175 13.873 19.059 1.00 50.59 193 GLY A CA 1
ATOM 1487 C C . GLY A 1 193 ? 1.111 14.113 17.990 1.00 50.59 193 GLY A C 1
ATOM 1488 O O . GLY A 1 193 ? 0.030 14.594 18.303 1.00 50.59 193 GLY A O 1
ATOM 1489 N N . GLY A 1 194 ? 1.477 13.912 16.724 1.00 57.50 194 GLY A N 1
ATOM 1490 C CA . GLY A 1 194 ? 0.635 14.100 15.550 1.00 57.50 194 GLY A CA 1
ATOM 1491 C C . GLY A 1 194 ? 0.396 12.810 14.772 1.00 57.50 194 GLY A C 1
ATOM 1492 O O . GLY A 1 194 ? 1.126 11.847 14.953 1.00 57.50 194 GLY A O 1
ATOM 1493 N N . TYR A 1 195 ? -0.584 12.786 13.867 1.00 67.94 195 TYR A N 1
ATOM 1494 C CA . TYR A 1 195 ? -0.775 11.657 12.949 1.00 67.94 195 TYR A CA 1
ATOM 1495 C C . TYR A 1 195 ? -0.949 12.145 11.519 1.00 67.94 195 TYR A C 1
ATOM 1497 O O . TYR A 1 195 ? -1.457 13.242 11.318 1.00 67.94 195 TYR A O 1
ATOM 1505 N N . TYR A 1 196 ? -0.558 11.327 10.544 1.00 72.88 196 TYR A N 1
ATOM 1506 C CA . TYR A 1 196 ? -0.811 11.573 9.125 1.00 72.88 196 TYR A CA 1
ATOM 1507 C C . TYR A 1 196 ? -1.658 10.443 8.547 1.00 72.88 196 TYR A C 1
ATOM 1509 O O . TYR A 1 196 ? -1.183 9.312 8.421 1.00 72.88 196 TYR A O 1
ATOM 1517 N N . ALA A 1 197 ? -2.918 10.739 8.221 1.00 76.88 197 ALA A N 1
ATOM 1518 C CA . ALA A 1 197 ? -3.859 9.760 7.684 1.00 76.88 197 ALA A CA 1
ATOM 1519 C C . ALA A 1 197 ? -3.399 9.226 6.316 1.00 76.88 197 ALA A C 1
ATOM 1521 O O . ALA A 1 197 ? -3.160 9.996 5.386 1.00 76.88 197 ALA A O 1
ATOM 1522 N N . ILE A 1 198 ? -3.320 7.901 6.195 1.00 81.31 198 ILE A N 1
ATOM 1523 C CA . ILE A 1 198 ? -3.031 7.175 4.952 1.00 81.31 198 ILE A CA 1
ATOM 1524 C C . ILE A 1 198 ? -4.327 6.611 4.370 1.00 81.31 198 ILE A C 1
ATOM 1526 O O . ILE A 1 198 ? -4.583 6.770 3.181 1.00 81.31 198 ILE A O 1
ATOM 1530 N N . VAL A 1 199 ? -5.134 5.947 5.200 1.00 84.88 199 VAL A N 1
ATOM 1531 C CA . VAL A 1 199 ? -6.428 5.368 4.817 1.00 84.88 199 VAL A CA 1
ATOM 1532 C C . VAL A 1 199 ? -7.448 5.770 5.865 1.00 84.88 199 VAL A C 1
ATOM 1534 O O . VAL A 1 199 ? -7.179 5.654 7.059 1.00 84.88 199 VAL A O 1
ATOM 1537 N N . TYR A 1 200 ? -8.623 6.202 5.432 1.00 85.75 200 TYR A N 1
ATOM 1538 C CA . TYR A 1 200 ? -9.769 6.445 6.296 1.00 85.75 200 TYR A CA 1
ATOM 1539 C C . TYR A 1 200 ? -11.012 5.773 5.721 1.00 85.75 200 TYR A C 1
ATOM 1541 O O . TYR A 1 200 ? -11.235 5.795 4.508 1.00 85.75 200 TYR A O 1
ATOM 1549 N N . ASP A 1 201 ? -11.837 5.215 6.601 1.00 87.56 201 ASP A N 1
ATOM 1550 C CA . ASP A 1 201 ? -13.136 4.673 6.234 1.00 87.56 201 ASP A CA 1
ATOM 1551 C C . ASP A 1 2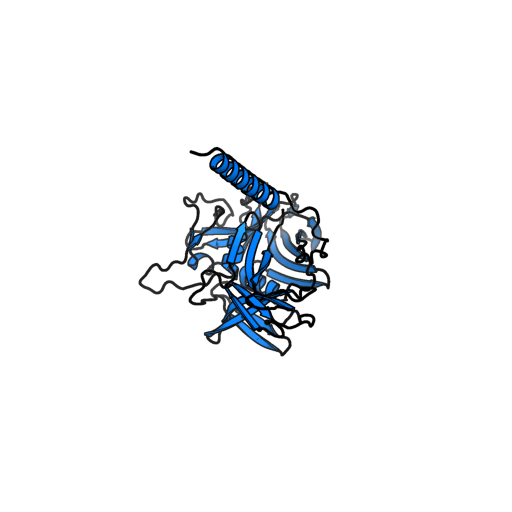01 ? -14.187 4.915 7.320 1.00 87.56 201 ASP A C 1
ATOM 1553 O O . ASP A 1 201 ? -13.879 4.967 8.515 1.00 87.56 201 ASP A O 1
ATOM 1557 N N . SER A 1 202 ? -15.438 5.010 6.881 1.00 87.12 202 SER A N 1
ATOM 1558 C CA . SER A 1 202 ? -16.619 5.143 7.730 1.00 87.12 202 SER A CA 1
ATOM 1559 C C . SER A 1 202 ? -17.633 4.070 7.357 1.00 87.12 202 SER A C 1
ATOM 1561 O O . SER A 1 202 ? -17.892 3.834 6.177 1.00 87.12 202 SER A O 1
ATOM 1563 N N . PHE A 1 203 ? -18.243 3.447 8.353 1.00 88.62 203 PHE A N 1
ATOM 1564 C CA . PHE A 1 203 ? -19.111 2.288 8.180 1.00 88.62 203 PHE A CA 1
ATOM 1565 C C . PHE A 1 203 ? -20.278 2.311 9.177 1.00 88.62 203 PHE A C 1
ATOM 1567 O O . PHE A 1 203 ? -20.245 3.056 10.162 1.00 88.62 203 PHE A O 1
ATOM 1574 N N . PRO A 1 204 ? -21.337 1.506 8.950 1.00 90.06 204 PRO A N 1
ATOM 1575 C CA . PRO A 1 204 ? -22.437 1.392 9.900 1.00 90.06 204 PRO A CA 1
ATOM 1576 C C . PRO A 1 204 ? -21.934 1.036 11.299 1.00 90.06 204 PRO A C 1
ATOM 1578 O O . PRO A 1 204 ? -21.088 0.155 11.446 1.00 90.06 204 PRO A O 1
ATOM 1581 N N . ALA A 1 205 ? -22.484 1.700 12.315 1.00 91.44 205 ALA A N 1
ATOM 1582 C CA . ALA A 1 205 ? -22.046 1.541 13.694 1.00 91.44 205 ALA A CA 1
ATOM 1583 C C . ALA A 1 205 ? -22.094 0.073 14.156 1.00 91.44 205 ALA A C 1
ATOM 1585 O O . ALA A 1 205 ? -23.094 -0.630 13.982 1.00 91.44 205 ALA A O 1
ATOM 1586 N N . VAL A 1 206 ? -21.007 -0.369 14.782 1.00 93.44 206 VAL A N 1
ATOM 1587 C CA . VAL A 1 206 ? -20.826 -1.711 15.331 1.00 93.44 206 VAL A CA 1
ATOM 1588 C C . VAL A 1 206 ? -20.633 -1.613 16.837 1.00 93.44 206 VAL A C 1
ATOM 1590 O O . VAL A 1 206 ? -19.772 -0.875 17.310 1.00 93.44 206 VAL A O 1
ATOM 1593 N N . SER A 1 207 ? -21.417 -2.374 17.597 1.00 95.12 207 SER A N 1
ATOM 1594 C CA . SER A 1 207 ? -21.259 -2.478 19.049 1.00 95.12 207 SER A CA 1
ATOM 1595 C C . SER A 1 207 ? -20.285 -3.594 19.411 1.00 95.12 207 SER A C 1
ATOM 1597 O O . SER A 1 207 ? -20.427 -4.727 18.951 1.00 95.12 207 SER A O 1
ATOM 1599 N N . VAL A 1 208 ? -19.325 -3.276 20.273 1.00 96.00 208 VAL A N 1
ATOM 1600 C CA . VAL A 1 208 ? -18.359 -4.212 20.846 1.00 96.00 208 VAL A CA 1
ATOM 1601 C C . VAL A 1 208 ? -18.615 -4.276 22.353 1.00 96.00 208 VAL A C 1
ATOM 1603 O O . VAL A 1 208 ? -18.503 -3.246 23.020 1.00 96.00 208 VAL A O 1
ATOM 1606 N N . PRO A 1 209 ? -19.005 -5.432 22.915 1.00 96.38 209 PRO A N 1
ATOM 1607 C CA . PRO A 1 209 ? -19.214 -5.564 24.354 1.00 96.38 209 PRO A CA 1
ATOM 1608 C C . PRO A 1 209 ? -17.893 -5.464 25.133 1.00 96.38 209 PRO A C 1
ATOM 1610 O O . PRO A 1 209 ? -16.825 -5.798 24.617 1.00 96.38 209 PRO A O 1
ATOM 1613 N N . ALA A 1 210 ? -17.972 -5.030 26.394 1.00 96.12 210 ALA A N 1
ATOM 1614 C CA . ALA A 1 210 ? -16.840 -5.040 27.322 1.00 96.12 210 ALA A CA 1
ATOM 1615 C C . ALA A 1 210 ? -16.200 -6.436 27.410 1.00 96.12 210 ALA A C 1
ATOM 1617 O O . ALA A 1 210 ? -16.910 -7.430 27.526 1.00 96.12 210 ALA A O 1
ATOM 1618 N N . GLY A 1 211 ? -14.870 -6.509 27.360 1.00 95.19 211 GLY A N 1
ATOM 1619 C CA . GLY A 1 211 ? -14.105 -7.759 27.305 1.00 95.19 211 GLY A CA 1
ATOM 1620 C C . GLY A 1 211 ? -14.005 -8.381 25.906 1.00 95.19 211 GLY A C 1
ATOM 1621 O O . GLY A 1 211 ? -13.288 -9.364 25.737 1.00 95.19 211 GLY A O 1
ATOM 1622 N N . GLY A 1 212 ? -14.710 -7.833 24.911 1.00 96.38 212 GLY A N 1
ATOM 1623 C CA . GLY A 1 212 ? -14.667 -8.289 23.525 1.00 96.38 212 GLY A CA 1
ATOM 1624 C C . GLY A 1 212 ? -13.518 -7.685 22.714 1.00 96.38 212 GLY A C 1
ATOM 1625 O O . GLY A 1 212 ? -12.731 -6.857 23.188 1.00 96.38 212 GLY A O 1
ATOM 1626 N N . SER A 1 213 ? -13.448 -8.082 21.444 1.00 97.31 213 SER A N 1
ATOM 1627 C CA . SER A 1 213 ? -12.490 -7.554 20.473 1.00 97.31 213 SER A CA 1
ATOM 1628 C C . SER A 1 213 ? -13.141 -7.189 19.141 1.00 97.31 213 SER A C 1
ATOM 1630 O O . SER A 1 213 ? -14.177 -7.734 18.756 1.00 97.31 213 SER A O 1
ATOM 1632 N N . LEU A 1 214 ? -12.509 -6.252 18.431 1.00 97.81 214 LEU A N 1
ATOM 1633 C CA . LEU A 1 214 ? -12.846 -5.876 17.059 1.00 97.81 214 LEU A CA 1
ATOM 1634 C C . LEU A 1 214 ? -11.619 -6.068 16.178 1.00 97.81 214 LEU A C 1
ATOM 1636 O O . LEU A 1 214 ? -10.551 -5.536 16.468 1.00 97.81 214 LEU A O 1
ATOM 1640 N N . THR A 1 215 ? -11.788 -6.787 15.078 1.00 98.12 215 THR A N 1
ATOM 1641 C CA . THR A 1 215 ? -10.817 -6.835 13.986 1.00 98.12 215 THR A CA 1
ATOM 1642 C C . THR A 1 215 ? -11.337 -5.994 12.832 1.00 98.12 215 THR A C 1
ATOM 1644 O O . THR A 1 215 ? -12.446 -6.233 12.349 1.00 98.12 215 THR A O 1
ATOM 1647 N N . VAL A 1 216 ? -10.534 -5.024 12.398 1.00 97.31 216 VAL A N 1
ATOM 1648 C CA . VAL A 1 216 ? -10.767 -4.228 11.191 1.00 97.31 216 VAL A CA 1
ATOM 1649 C C . VAL A 1 216 ? -9.839 -4.737 10.101 1.00 97.31 216 VAL A C 1
ATOM 1651 O O . VAL A 1 216 ? -8.631 -4.834 10.318 1.00 97.31 216 VAL A O 1
ATOM 1654 N N . GLN A 1 217 ? -10.405 -5.056 8.942 1.00 96.62 217 GLN A N 1
ATOM 1655 C CA . GLN A 1 217 ? -9.664 -5.541 7.789 1.00 96.62 217 GLN A CA 1
ATOM 1656 C C . GLN A 1 217 ? -10.046 -4.739 6.542 1.00 96.62 217 GLN A C 1
ATOM 1658 O O . GLN A 1 217 ? -11.146 -4.907 6.017 1.00 96.62 217 GLN A O 1
ATOM 1663 N N . TRP A 1 218 ? -9.128 -3.913 6.043 1.00 94.44 218 TRP A N 1
ATOM 1664 C CA . TRP A 1 218 ? -9.245 -3.303 4.717 1.00 94.44 218 TRP A CA 1
ATOM 1665 C C . TRP A 1 218 ? -8.720 -4.255 3.660 1.00 94.44 218 TRP A C 1
ATOM 1667 O O . TRP A 1 218 ? -7.646 -4.825 3.834 1.00 94.44 218 TRP A O 1
ATOM 1677 N N . THR A 1 219 ? -9.452 -4.400 2.561 1.00 92.56 219 THR A N 1
ATOM 1678 C CA . THR A 1 219 ? -8.999 -5.104 1.363 1.00 92.56 219 THR A CA 1
ATOM 1679 C C . THR A 1 219 ? -9.064 -4.158 0.172 1.00 92.56 219 THR A C 1
ATOM 1681 O O . THR A 1 219 ? -10.147 -3.730 -0.224 1.00 92.56 219 THR A O 1
ATOM 1684 N N . PHE A 1 220 ? -7.900 -3.853 -0.391 1.00 88.50 220 PHE A N 1
ATOM 1685 C CA . PHE A 1 220 ? -7.755 -3.142 -1.655 1.00 88.50 220 PHE A CA 1
ATOM 1686 C C . PHE A 1 220 ? -7.565 -4.186 -2.748 1.00 88.50 220 PHE A C 1
ATOM 1688 O O . PHE A 1 220 ? -6.558 -4.898 -2.766 1.00 88.50 220 PHE A O 1
ATOM 1695 N N . ALA A 1 221 ? -8.569 -4.327 -3.604 1.00 87.62 221 ALA A N 1
ATOM 1696 C CA . ALA A 1 221 ? -8.578 -5.298 -4.682 1.00 87.62 221 ALA A CA 1
ATOM 1697 C C . ALA A 1 221 ? -8.390 -4.568 -6.010 1.00 87.62 221 ALA A C 1
ATOM 1699 O O . ALA A 1 221 ? -9.237 -3.761 -6.389 1.00 87.62 221 ALA A O 1
ATOM 1700 N N . TRP A 1 222 ? -7.307 -4.873 -6.722 1.00 85.44 222 TRP A N 1
ATOM 1701 C CA . TRP A 1 222 ? -7.077 -4.389 -8.081 1.00 85.44 222 TRP A CA 1
ATOM 1702 C C . TRP A 1 222 ? -7.190 -5.544 -9.057 1.00 85.44 222 TRP A C 1
ATOM 1704 O O . TRP A 1 222 ? -6.598 -6.607 -8.856 1.00 85.44 222 TRP A O 1
ATOM 1714 N N . LYS A 1 223 ? -7.941 -5.339 -10.133 1.00 83.19 223 LYS A N 1
ATOM 1715 C CA . LYS A 1 223 ? -7.978 -6.292 -11.229 1.00 83.19 223 LYS A CA 1
ATOM 1716 C C . LYS A 1 223 ? -6.607 -6.317 -11.875 1.00 83.19 223 LYS A C 1
ATOM 1718 O O . LYS A 1 223 ? -6.123 -5.316 -12.401 1.00 83.19 223 LYS A O 1
ATOM 1723 N N . ASP A 1 224 ? -5.980 -7.475 -11.786 1.00 77.31 224 ASP A N 1
ATOM 1724 C CA . ASP A 1 224 ? -4.550 -7.593 -11.971 1.00 77.31 224 ASP A CA 1
ATOM 1725 C C . ASP A 1 224 ? -4.173 -7.599 -13.453 1.00 77.31 224 ASP A C 1
ATOM 1727 O O . ASP A 1 224 ? -3.214 -6.945 -13.845 1.00 77.31 224 ASP A O 1
ATOM 1731 N N . ASN A 1 225 ? -4.942 -8.295 -14.300 1.00 75.88 225 ASN A N 1
ATOM 1732 C CA . ASN A 1 225 ? -4.645 -8.475 -15.730 1.00 75.88 225 ASN A CA 1
ATOM 1733 C C . ASN A 1 225 ? -3.178 -8.905 -16.006 1.00 75.88 225 ASN A C 1
ATOM 1735 O O . ASN A 1 225 ? -2.652 -8.648 -17.088 1.00 75.88 225 ASN A O 1
ATOM 1739 N N . GLY A 1 226 ? -2.511 -9.538 -15.029 1.00 75.12 226 GLY A N 1
ATOM 1740 C CA . GLY A 1 226 ? -1.098 -9.914 -15.089 1.00 75.12 226 GLY A CA 1
ATOM 1741 C C . GLY A 1 226 ? -0.107 -8.754 -14.935 1.00 75.12 226 GLY A C 1
ATOM 1742 O O . GLY A 1 226 ? 1.048 -8.910 -15.332 1.00 75.12 226 GLY A O 1
ATOM 1743 N N . ALA A 1 227 ? -0.542 -7.605 -14.409 1.00 80.62 227 ALA A N 1
ATOM 1744 C CA . ALA A 1 227 ? 0.267 -6.399 -14.319 1.00 80.62 227 ALA A CA 1
ATOM 1745 C C . ALA A 1 227 ? 1.041 -6.259 -13.003 1.00 80.62 227 ALA A C 1
ATOM 1747 O O . ALA A 1 227 ? 2.151 -5.727 -13.020 1.00 80.62 227 ALA A O 1
ATOM 1748 N N . PHE A 1 228 ? 0.489 -6.705 -11.873 1.00 85.69 228 PHE A N 1
ATOM 1749 C CA . PHE A 1 228 ? 1.103 -6.545 -10.556 1.00 85.69 228 PHE A CA 1
ATOM 1750 C C . PHE A 1 228 ? 2.039 -7.705 -10.219 1.00 85.69 228 PHE A C 1
ATOM 1752 O O . PHE A 1 228 ? 1.712 -8.888 -10.370 1.00 85.69 228 PHE A O 1
ATOM 1759 N N . THR A 1 229 ? 3.210 -7.354 -9.691 1.00 87.19 229 THR A N 1
ATOM 1760 C CA . THR A 1 229 ? 4.135 -8.319 -9.094 1.00 87.19 229 THR A CA 1
ATOM 1761 C C . THR A 1 229 ? 3.826 -8.501 -7.611 1.00 87.19 229 THR A C 1
ATOM 1763 O O . THR A 1 229 ? 3.210 -7.646 -6.970 1.00 87.19 229 THR A O 1
ATOM 1766 N N . GLU A 1 230 ? 4.325 -9.583 -7.012 1.00 86.94 230 GLU A N 1
ATOM 1767 C CA . GLU A 1 230 ? 4.289 -9.746 -5.550 1.00 86.94 230 GLU A CA 1
ATOM 1768 C C . GLU A 1 230 ? 5.050 -8.621 -4.831 1.00 86.94 230 GLU A C 1
ATOM 1770 O O . GLU A 1 230 ? 4.760 -8.289 -3.679 1.00 86.94 230 GLU A O 1
ATOM 1775 N N . ASN A 1 231 ? 5.994 -7.980 -5.528 1.00 88.94 231 ASN A N 1
ATOM 1776 C CA . ASN A 1 231 ? 6.785 -6.885 -4.985 1.00 88.94 231 ASN A CA 1
ATOM 1777 C C . ASN A 1 231 ? 5.928 -5.647 -4.684 1.00 88.94 231 ASN A C 1
ATOM 1779 O O . ASN A 1 231 ? 6.274 -4.892 -3.778 1.00 88.94 231 ASN A O 1
ATOM 1783 N N . TRP A 1 232 ? 4.788 -5.466 -5.365 1.00 88.25 232 TRP A N 1
ATOM 1784 C CA . TRP A 1 232 ? 3.817 -4.428 -5.009 1.00 88.25 232 TRP A CA 1
ATOM 1785 C C . TRP A 1 232 ? 3.250 -4.651 -3.602 1.00 88.25 232 TRP A C 1
ATOM 1787 O O . TRP A 1 232 ? 3.263 -3.747 -2.772 1.00 88.25 232 TRP A O 1
ATOM 1797 N N . GLY A 1 233 ? 2.838 -5.878 -3.274 1.00 89.38 233 GLY A N 1
ATOM 1798 C CA . GLY A 1 233 ? 2.357 -6.224 -1.931 1.00 89.38 233 GLY A CA 1
ATOM 1799 C C . GLY A 1 233 ? 3.440 -6.104 -0.863 1.00 89.38 233 GLY A C 1
ATOM 1800 O O . GLY A 1 233 ? 3.209 -5.544 0.211 1.00 89.38 233 GLY A O 1
ATOM 1801 N N . LYS A 1 234 ? 4.656 -6.555 -1.187 1.00 90.31 234 LYS A N 1
ATOM 1802 C CA . LYS A 1 234 ? 5.840 -6.390 -0.330 1.00 90.31 234 LYS A CA 1
ATOM 1803 C C . LYS A 1 234 ? 6.167 -4.929 -0.056 1.00 90.31 234 LYS A C 1
ATOM 1805 O O . LYS A 1 234 ? 6.607 -4.616 1.043 1.00 90.31 234 LYS A O 1
ATOM 1810 N N . LEU A 1 235 ? 5.930 -4.036 -1.013 1.00 88.69 235 LEU A N 1
ATOM 1811 C CA . LEU A 1 235 ? 6.131 -2.604 -0.833 1.00 88.69 235 LEU A CA 1
ATOM 1812 C C . LEU A 1 235 ? 5.124 -2.002 0.161 1.00 88.69 235 LEU A C 1
ATOM 1814 O O . LEU A 1 235 ? 5.501 -1.183 0.994 1.00 88.69 235 LEU A O 1
ATOM 1818 N N . TRP A 1 236 ? 3.863 -2.440 0.140 1.00 89.25 236 TRP A N 1
ATOM 1819 C CA . TRP A 1 236 ? 2.885 -2.056 1.165 1.00 89.25 236 TRP A CA 1
ATOM 1820 C C . TRP A 1 236 ? 3.242 -2.621 2.540 1.00 89.25 236 TRP A C 1
ATOM 1822 O O . TRP A 1 236 ? 3.127 -1.918 3.542 1.00 89.25 236 TRP A O 1
ATOM 1832 N N . GLN A 1 237 ? 3.718 -3.867 2.600 1.00 89.38 237 GLN A N 1
ATOM 1833 C CA . GLN A 1 237 ? 4.222 -4.452 3.842 1.00 89.38 237 GLN A CA 1
ATOM 1834 C C . GLN A 1 237 ? 5.419 -3.656 4.379 1.00 89.38 237 GLN A C 1
ATOM 1836 O O . GLN A 1 237 ? 5.423 -3.284 5.553 1.00 89.38 237 GLN A O 1
ATOM 1841 N N . TYR A 1 238 ? 6.389 -3.350 3.515 1.00 86.56 238 TYR A N 1
ATOM 1842 C CA . TYR A 1 238 ? 7.542 -2.502 3.807 1.00 86.56 238 TYR A CA 1
ATOM 1843 C C . TYR A 1 238 ? 7.092 -1.154 4.377 1.00 86.56 238 TYR A C 1
ATOM 1845 O O . TYR A 1 238 ? 7.505 -0.792 5.473 1.00 86.56 238 TYR A O 1
ATOM 1853 N N . ALA A 1 239 ? 6.181 -0.463 3.689 1.00 83.56 239 ALA A N 1
ATOM 1854 C CA . ALA A 1 239 ? 5.710 0.856 4.085 1.00 83.56 239 ALA A CA 1
ATOM 1855 C C . ALA A 1 239 ? 4.919 0.851 5.396 1.00 83.56 239 ALA A C 1
ATOM 1857 O O . ALA A 1 239 ? 5.094 1.753 6.204 1.00 83.56 239 ALA A O 1
ATOM 1858 N N . LEU A 1 240 ? 4.036 -0.119 5.632 1.00 86.62 240 LEU A N 1
ATOM 1859 C CA . LEU A 1 240 ? 3.058 -0.025 6.722 1.00 86.62 240 LEU A CA 1
ATOM 1860 C C . LEU A 1 240 ? 3.404 -0.834 7.971 1.00 86.62 240 LEU A C 1
ATOM 1862 O O . LEU A 1 240 ? 2.799 -0.600 9.010 1.00 86.62 240 LEU A O 1
ATOM 1866 N N . THR A 1 241 ? 4.320 -1.800 7.896 1.00 84.44 241 THR A N 1
ATOM 1867 C CA . THR A 1 241 ? 4.595 -2.692 9.041 1.00 84.44 241 THR A CA 1
ATOM 1868 C C . THR A 1 241 ? 5.971 -2.490 9.657 1.00 84.44 241 THR A C 1
ATOM 1870 O O . THR A 1 241 ? 6.184 -2.893 10.801 1.00 84.44 241 THR A O 1
ATOM 1873 N N . LEU A 1 242 ? 6.906 -1.867 8.933 1.00 78.31 242 LEU A N 1
ATOM 1874 C CA . LEU A 1 242 ? 8.250 -1.645 9.447 1.00 78.31 242 LEU A CA 1
ATOM 1875 C C . LEU A 1 242 ? 8.306 -0.373 10.291 1.00 78.31 242 LEU A C 1
ATOM 1877 O O . LEU A 1 242 ? 7.809 0.687 9.910 1.00 78.31 242 LEU A O 1
ATOM 1881 N N . ASN A 1 243 ? 8.940 -0.514 11.454 1.00 72.81 243 ASN A N 1
ATOM 1882 C CA . ASN A 1 243 ? 9.143 0.549 12.424 1.00 72.81 243 ASN A CA 1
ATOM 1883 C C . ASN A 1 243 ? 10.643 0.745 12.619 1.00 72.81 243 ASN A C 1
ATOM 1885 O O . ASN A 1 243 ? 11.389 -0.230 12.771 1.00 72.81 243 ASN A O 1
ATOM 1889 N N . PHE A 1 244 ? 11.078 2.002 12.659 1.00 68.12 244 PHE A N 1
ATOM 1890 C CA . PHE A 1 244 ? 12.465 2.329 12.955 1.00 68.12 244 PHE A CA 1
ATOM 1891 C C . PHE A 1 244 ? 12.883 1.743 14.314 1.00 68.12 244 PHE A C 1
ATOM 1893 O O . PHE A 1 244 ? 12.148 1.837 15.295 1.00 68.12 244 PHE A O 1
ATOM 1900 N N . GLY A 1 245 ? 14.050 1.101 14.371 1.00 63.84 245 GLY A N 1
ATOM 1901 C CA . GLY A 1 245 ? 14.561 0.466 15.595 1.00 63.84 245 GLY A CA 1
ATOM 1902 C C . GLY A 1 245 ? 13.946 -0.902 15.950 1.00 63.84 245 GLY A C 1
ATOM 1903 O O . GLY A 1 245 ? 14.393 -1.522 16.913 1.00 63.84 245 GLY A O 1
ATOM 1904 N N . GLY A 1 246 ? 12.969 -1.413 15.186 1.00 62.91 246 GLY A N 1
ATOM 1905 C CA . GLY A 1 246 ? 12.366 -2.739 15.393 1.00 62.91 246 GLY A CA 1
ATOM 1906 C C . GLY A 1 246 ? 13.251 -3.937 14.994 1.00 62.91 246 GLY A C 1
ATOM 1907 O O . GLY A 1 246 ? 14.265 -3.803 14.310 1.00 62.91 246 GLY A O 1
ATOM 1908 N N . ALA A 1 247 ? 12.869 -5.153 15.391 1.00 53.38 247 ALA A N 1
ATOM 1909 C CA . ALA A 1 247 ? 13.503 -6.373 14.881 1.00 53.38 247 ALA A CA 1
ATOM 1910 C C . ALA A 1 247 ? 13.063 -6.642 13.426 1.00 53.38 247 ALA A C 1
ATOM 1912 O O . ALA A 1 247 ? 11.904 -6.420 13.092 1.00 53.38 247 ALA A O 1
ATOM 1913 N N . GLY A 1 248 ? 13.964 -7.135 12.564 1.00 66.75 248 GLY A N 1
ATOM 1914 C CA . GLY A 1 248 ? 13.620 -7.489 11.176 1.00 66.75 248 GLY A CA 1
ATOM 1915 C C . GLY A 1 248 ? 13.283 -6.293 10.274 1.00 66.75 248 GLY A C 1
ATOM 1916 O O . GLY A 1 248 ? 12.374 -6.391 9.460 1.00 66.75 248 GLY A O 1
ATOM 1917 N N . GLN A 1 249 ? 13.997 -5.169 10.417 1.00 80.06 249 GLN A N 1
ATOM 1918 C CA . GLN A 1 249 ? 13.811 -3.932 9.639 1.00 80.06 249 GLN A CA 1
ATOM 1919 C C . GLN A 1 249 ? 14.229 -4.070 8.167 1.00 80.06 249 GLN A C 1
ATOM 1921 O O . GLN A 1 249 ? 15.112 -3.362 7.690 1.00 80.06 249 GLN A O 1
ATOM 1926 N N . TYR A 1 250 ? 13.637 -5.008 7.442 1.00 85.69 250 TYR A N 1
ATOM 1927 C CA . TYR A 1 250 ? 13.804 -5.135 6.006 1.00 85.69 250 TYR A CA 1
ATOM 1928 C C . TYR A 1 250 ? 12.707 -5.987 5.386 1.00 85.69 250 TYR A C 1
ATOM 1930 O O . TYR A 1 250 ? 12.058 -6.787 6.058 1.00 85.69 250 TYR A O 1
ATOM 1938 N N . VAL A 1 251 ? 12.545 -5.853 4.072 1.00 88.12 251 VAL A N 1
ATOM 1939 C CA . VAL A 1 251 ? 11.757 -6.788 3.265 1.00 88.12 251 VAL A CA 1
ATOM 1940 C C . VAL A 1 251 ? 12.654 -7.441 2.220 1.00 88.12 251 VAL A C 1
ATOM 1942 O O . VAL A 1 251 ? 13.508 -6.790 1.616 1.00 88.12 251 VAL A O 1
ATOM 1945 N N . ASN A 1 252 ? 12.459 -8.746 2.031 1.00 89.50 252 ASN A N 1
ATOM 1946 C CA . ASN A 1 252 ? 13.163 -9.546 1.037 1.00 89.50 252 ASN A CA 1
ATOM 1947 C C . ASN A 1 252 ? 12.370 -9.614 -0.272 1.00 89.50 252 ASN A C 1
ATOM 1949 O O . ASN A 1 252 ? 11.231 -10.093 -0.317 1.00 89.50 252 ASN A O 1
ATOM 1953 N N . PHE A 1 253 ? 13.015 -9.204 -1.355 1.00 88.12 253 PHE A N 1
ATOM 1954 C CA . PHE A 1 253 ? 12.535 -9.340 -2.722 1.00 88.12 253 PHE A CA 1
ATOM 1955 C C . PHE A 1 253 ? 13.340 -10.456 -3.381 1.00 88.12 253 PHE A C 1
ATOM 1957 O O . PHE A 1 253 ? 14.555 -10.341 -3.503 1.00 88.12 253 PHE A O 1
ATOM 1964 N N . THR A 1 254 ? 12.681 -11.552 -3.744 1.00 85.75 254 THR A N 1
ATOM 1965 C CA . THR A 1 254 ? 13.334 -12.772 -4.232 1.00 85.75 254 THR A CA 1
ATOM 1966 C C . THR A 1 254 ? 12.834 -13.053 -5.636 1.00 85.75 254 THR A C 1
ATOM 1968 O O . THR A 1 254 ? 11.621 -13.063 -5.820 1.00 85.75 254 THR A O 1
ATOM 1971 N N . ASP A 1 255 ? 13.737 -13.254 -6.597 1.00 76.44 255 ASP A N 1
ATOM 1972 C CA . ASP A 1 255 ? 13.349 -13.650 -7.953 1.00 76.44 255 ASP A CA 1
ATOM 1973 C C . ASP A 1 255 ? 13.108 -15.155 -8.098 1.00 76.44 255 ASP A C 1
ATOM 1975 O O . ASP A 1 255 ? 13.312 -15.958 -7.189 1.00 76.44 255 ASP A O 1
ATOM 1979 N N . ASP A 1 256 ? 12.713 -15.532 -9.309 1.00 72.62 256 ASP A N 1
ATOM 1980 C CA . ASP A 1 256 ? 12.430 -16.907 -9.721 1.00 72.62 256 ASP A CA 1
ATOM 1981 C C . ASP A 1 256 ? 13.658 -17.822 -9.681 1.00 72.62 256 ASP A C 1
ATOM 1983 O O . ASP A 1 256 ? 13.518 -19.043 -9.665 1.00 72.62 256 ASP A O 1
ATOM 1987 N N . ALA A 1 257 ? 14.863 -17.244 -9.685 1.00 78.50 257 ALA A N 1
ATOM 1988 C CA . ALA A 1 257 ? 16.116 -17.973 -9.541 1.00 78.50 257 ALA A CA 1
ATOM 1989 C C . ALA A 1 257 ? 16.531 -18.128 -8.064 1.00 78.50 257 ALA A C 1
ATOM 1991 O O . ALA A 1 257 ? 17.534 -18.784 -7.777 1.00 78.50 257 ALA A O 1
ATOM 1992 N N . GLY A 1 258 ? 15.773 -17.547 -7.127 1.00 81.75 258 GLY A N 1
ATOM 1993 C CA . GLY A 1 258 ? 16.044 -17.557 -5.691 1.00 81.75 258 GLY A CA 1
ATOM 1994 C C . GLY A 1 258 ? 17.008 -16.462 -5.224 1.00 81.75 258 GLY A C 1
ATOM 1995 O O . GLY A 1 258 ? 17.333 -16.402 -4.034 1.00 81.75 258 GLY A O 1
ATOM 1996 N N . ALA A 1 259 ? 17.464 -15.576 -6.114 1.00 84.00 259 ALA A N 1
ATOM 1997 C CA . ALA A 1 259 ? 18.303 -14.450 -5.733 1.00 84.00 259 ALA A CA 1
ATOM 1998 C C . ALA A 1 259 ? 17.475 -13.453 -4.920 1.00 84.00 259 ALA A C 1
ATOM 2000 O O . ALA A 1 259 ? 16.387 -13.055 -5.329 1.00 84.00 259 ALA A O 1
ATOM 2001 N N . THR A 1 260 ? 17.988 -13.059 -3.755 1.00 87.62 260 THR A N 1
ATOM 2002 C CA . THR A 1 260 ? 17.271 -12.195 -2.814 1.00 87.62 260 THR A CA 1
ATOM 2003 C C . THR A 1 260 ? 17.973 -10.856 -2.654 1.00 87.62 260 THR A C 1
ATOM 2005 O O . THR A 1 260 ? 19.169 -10.799 -2.375 1.00 87.62 260 THR A O 1
ATOM 2008 N N . VAL A 1 261 ? 17.196 -9.783 -2.777 1.00 87.88 261 VAL A N 1
ATOM 2009 C CA . VAL A 1 261 ? 17.572 -8.419 -2.418 1.00 87.88 261 VAL A CA 1
ATOM 2010 C C . VAL A 1 261 ? 16.840 -8.046 -1.133 1.00 87.88 261 VAL A C 1
ATOM 2012 O O . VAL A 1 261 ? 15.61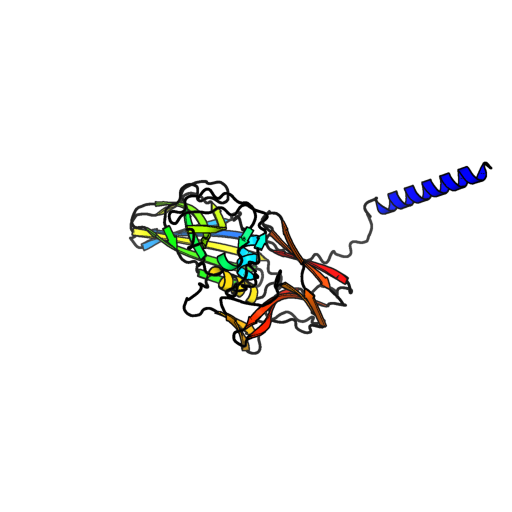0 -8.071 -1.072 1.00 87.88 261 VAL A O 1
ATOM 2015 N N . SER A 1 262 ? 17.598 -7.690 -0.101 1.00 89.25 262 SER A N 1
ATOM 2016 C CA . SER A 1 262 ? 17.062 -7.263 1.192 1.00 89.25 262 SER A CA 1
ATOM 2017 C C . SER A 1 262 ? 17.126 -5.744 1.294 1.00 89.25 262 SER A C 1
ATOM 2019 O O . SER A 1 262 ? 18.217 -5.165 1.307 1.00 89.25 262 SER A O 1
ATOM 2021 N N . ILE A 1 263 ? 15.958 -5.108 1.365 1.00 87.69 263 ILE A N 1
ATOM 2022 C CA . ILE A 1 263 ? 15.841 -3.653 1.447 1.00 87.69 263 ILE A CA 1
ATOM 2023 C C . ILE A 1 263 ? 15.587 -3.238 2.900 1.00 87.69 263 ILE A C 1
ATOM 2025 O O . ILE A 1 263 ? 14.530 -3.594 3.429 1.00 87.69 263 ILE A O 1
ATOM 2029 N N . PRO A 1 264 ? 16.521 -2.519 3.554 1.00 84.38 264 PRO A N 1
ATOM 2030 C CA . PRO A 1 264 ? 16.369 -2.089 4.935 1.00 84.38 264 PRO A CA 1
ATOM 2031 C C . PRO A 1 264 ? 15.317 -0.992 5.094 1.00 84.38 264 PRO A C 1
ATOM 2033 O O . PRO A 1 264 ? 15.123 -0.163 4.205 1.00 84.38 264 PRO A O 1
ATOM 2036 N N . TRP A 1 265 ? 14.705 -0.960 6.275 1.00 80.00 265 TRP A N 1
ATOM 2037 C CA . TRP A 1 265 ? 14.035 0.212 6.822 1.00 80.00 265 TRP A CA 1
ATOM 2038 C C . TRP A 1 265 ? 15.003 0.878 7.814 1.00 80.00 265 TRP A C 1
ATOM 2040 O O . TRP A 1 265 ? 15.366 0.239 8.798 1.00 80.00 265 TRP A O 1
ATOM 2050 N N . PRO A 1 266 ? 15.456 2.121 7.609 1.00 75.69 266 PRO A N 1
ATOM 2051 C CA . PRO A 1 266 ? 15.094 3.019 6.529 1.00 75.69 266 PRO A CA 1
ATOM 2052 C C . PRO A 1 266 ? 15.804 2.830 5.184 1.00 75.69 266 PRO A C 1
ATOM 2054 O O . PRO A 1 266 ? 16.985 2.491 5.161 1.00 75.69 266 PRO A O 1
ATOM 2057 N N . ASN A 1 267 ? 15.129 3.132 4.059 1.00 77.00 267 ASN A N 1
ATOM 2058 C CA . ASN A 1 267 ? 15.799 3.183 2.752 1.00 77.00 267 ASN A CA 1
ATOM 2059 C C . ASN A 1 267 ? 16.415 4.564 2.493 1.00 77.00 267 ASN A C 1
ATOM 2061 O O . ASN A 1 267 ? 15.751 5.509 2.069 1.00 77.00 267 ASN A O 1
ATOM 2065 N N . MET A 1 268 ? 17.717 4.677 2.743 1.00 68.62 268 MET A N 1
ATOM 2066 C CA . MET A 1 268 ? 18.449 5.946 2.693 1.00 68.62 268 MET A CA 1
ATOM 2067 C C . MET A 1 268 ? 19.143 6.188 1.342 1.00 68.62 268 MET A C 1
ATOM 2069 O O . MET A 1 268 ? 20.348 6.437 1.293 1.00 68.62 268 MET A O 1
ATOM 2073 N N . TYR A 1 269 ? 18.419 6.067 0.227 1.00 66.88 269 TYR A N 1
ATOM 2074 C CA . TYR A 1 269 ? 18.989 6.253 -1.116 1.00 66.88 269 TYR A CA 1
ATOM 2075 C C . TYR A 1 269 ? 19.436 7.709 -1.357 1.00 66.88 269 TYR A C 1
ATOM 2077 O O . TYR A 1 269 ? 18.621 8.623 -1.360 1.00 66.88 269 TYR A O 1
ATOM 2085 N N . SER A 1 270 ? 20.722 7.983 -1.590 1.00 53.22 270 SER A N 1
ATOM 2086 C CA . SER A 1 270 ? 21.158 9.356 -1.876 1.00 53.22 270 SER A CA 1
ATOM 2087 C C . SER A 1 270 ? 20.793 9.756 -3.313 1.00 53.22 270 SER A C 1
ATOM 2089 O O . SER A 1 270 ? 21.356 9.253 -4.282 1.00 53.22 270 SER A O 1
ATOM 2091 N N . GLY A 1 271 ? 19.848 10.693 -3.455 1.00 56.03 271 GLY A N 1
ATOM 2092 C CA . GLY A 1 271 ? 19.588 11.374 -4.727 1.00 56.03 271 GLY A CA 1
ATOM 2093 C C . GLY A 1 271 ? 18.244 11.116 -5.405 1.00 56.03 271 GLY A C 1
ATOM 2094 O O . GLY A 1 271 ? 18.195 11.252 -6.626 1.00 56.03 271 GLY A O 1
ATOM 2095 N N . ALA A 1 272 ? 17.160 10.797 -4.686 1.00 48.22 272 ALA A N 1
ATOM 2096 C CA . ALA A 1 272 ? 15.843 10.752 -5.325 1.00 48.22 272 ALA A CA 1
ATOM 2097 C C . ALA A 1 272 ? 14.858 11.784 -4.769 1.00 48.22 272 ALA A C 1
ATOM 2099 O O . ALA A 1 272 ? 14.149 11.587 -3.789 1.00 48.22 272 ALA A O 1
ATOM 2100 N N . THR A 1 273 ? 14.693 12.851 -5.540 1.00 49.75 273 THR A N 1
ATOM 2101 C CA . THR A 1 273 ? 13.351 13.384 -5.752 1.00 49.75 273 THR A CA 1
ATOM 2102 C C . THR A 1 273 ? 12.633 12.363 -6.657 1.00 49.75 273 THR A C 1
ATOM 2104 O O . THR A 1 273 ? 12.822 12.361 -7.868 1.00 49.75 273 THR A O 1
ATOM 2107 N N . VAL A 1 274 ? 11.889 11.439 -6.028 1.00 60.44 274 VAL A N 1
ATOM 2108 C CA . VAL A 1 274 ? 11.129 10.292 -6.587 1.00 60.44 274 VAL A CA 1
ATOM 2109 C C . VAL A 1 274 ? 11.977 9.138 -7.159 1.00 60.44 274 VAL A C 1
ATOM 2111 O O . VAL A 1 274 ? 12.510 9.206 -8.263 1.00 60.44 274 VAL A O 1
ATOM 2114 N N . ALA A 1 275 ? 12.030 8.021 -6.423 1.00 73.81 275 ALA A N 1
ATOM 2115 C CA . ALA A 1 275 ? 12.784 6.800 -6.741 1.00 73.81 275 ALA A CA 1
ATOM 2116 C C . ALA A 1 275 ? 12.118 5.865 -7.780 1.00 73.81 275 ALA A C 1
ATOM 2118 O O . ALA A 1 275 ? 12.429 4.673 -7.839 1.00 73.81 275 ALA A O 1
ATOM 2119 N N . LEU A 1 276 ? 11.177 6.373 -8.579 1.00 83.38 276 LEU A N 1
ATOM 2120 C CA . LEU A 1 276 ? 10.427 5.578 -9.553 1.00 83.38 276 LEU A CA 1
ATOM 2121 C C . LEU A 1 276 ? 11.059 5.658 -10.942 1.00 83.38 276 LEU A C 1
ATOM 2123 O O . LEU A 1 276 ? 11.393 6.737 -11.438 1.00 83.38 276 LEU A O 1
ATOM 2127 N N . GLN A 1 277 ? 11.180 4.509 -11.599 1.00 86.69 277 GLN A N 1
ATOM 2128 C CA . GLN A 1 277 ? 11.659 4.414 -12.974 1.00 86.69 277 GLN A CA 1
ATOM 2129 C C . GLN A 1 277 ? 10.666 3.662 -13.846 1.00 86.69 277 GLN A C 1
ATOM 2131 O O . GLN A 1 277 ? 10.085 2.662 -13.429 1.00 86.69 277 GLN A O 1
ATOM 2136 N N . LEU A 1 278 ? 10.525 4.122 -15.083 1.00 90.00 278 LEU A N 1
ATOM 2137 C CA . LEU A 1 278 ? 9.852 3.379 -16.134 1.00 90.00 278 LEU A CA 1
ATOM 2138 C C . LEU A 1 278 ? 10.914 2.738 -17.019 1.00 90.00 278 LEU A C 1
ATOM 2140 O O . LEU A 1 278 ? 11.838 3.406 -17.479 1.00 90.00 278 LEU A O 1
ATOM 2144 N N . ALA A 1 279 ? 10.792 1.442 -17.255 1.00 91.81 279 ALA A N 1
ATOM 2145 C CA . ALA A 1 279 ? 11.712 0.686 -18.089 1.00 91.81 279 ALA A CA 1
ATOM 2146 C C . ALA A 1 279 ? 10.987 -0.015 -19.223 1.00 91.81 279 ALA A C 1
ATOM 2148 O O . ALA A 1 279 ? 9.786 -0.264 -19.141 1.00 91.81 279 ALA A O 1
ATOM 2149 N N . TRP A 1 280 ? 11.724 -0.353 -20.272 1.00 93.44 280 TRP A N 1
ATOM 2150 C CA . TRP A 1 280 ? 11.186 -1.038 -21.436 1.00 93.44 280 TRP A CA 1
ATOM 2151 C C . TRP A 1 280 ? 12.127 -2.122 -21.943 1.00 93.44 280 TRP A C 1
ATOM 2153 O O . TRP A 1 280 ? 13.348 -2.083 -21.755 1.00 93.44 280 TRP A O 1
ATOM 2163 N N . GLY A 1 281 ? 11.540 -3.101 -22.617 1.00 93.19 281 GLY A N 1
ATOM 2164 C CA . GLY A 1 281 ? 12.253 -4.277 -23.076 1.00 93.19 281 GLY A CA 1
ATOM 2165 C C . GLY A 1 281 ? 11.646 -4.927 -24.306 1.00 93.19 281 GLY A C 1
ATOM 2166 O O . GLY A 1 281 ? 10.671 -4.448 -24.887 1.00 93.19 281 GLY A O 1
ATOM 2167 N N . THR A 1 282 ? 12.245 -6.044 -24.696 1.00 92.56 282 THR A N 1
ATOM 2168 C CA . THR A 1 282 ? 11.841 -6.862 -25.851 1.00 92.56 282 THR A CA 1
ATOM 2169 C C . THR A 1 282 ? 11.277 -8.224 -25.451 1.00 92.56 282 THR A C 1
ATOM 2171 O O . THR A 1 282 ? 10.985 -9.043 -26.319 1.00 92.56 282 THR A O 1
ATOM 2174 N N . GLY A 1 283 ? 11.099 -8.479 -24.152 1.00 86.81 283 GLY A N 1
ATOM 2175 C CA . GLY A 1 283 ? 10.458 -9.691 -23.667 1.00 86.81 283 GLY A CA 1
ATOM 2176 C C . GLY A 1 283 ? 8.979 -9.745 -24.028 1.00 86.81 283 GLY A C 1
ATOM 2177 O O . GLY A 1 283 ? 8.274 -8.741 -23.985 1.00 8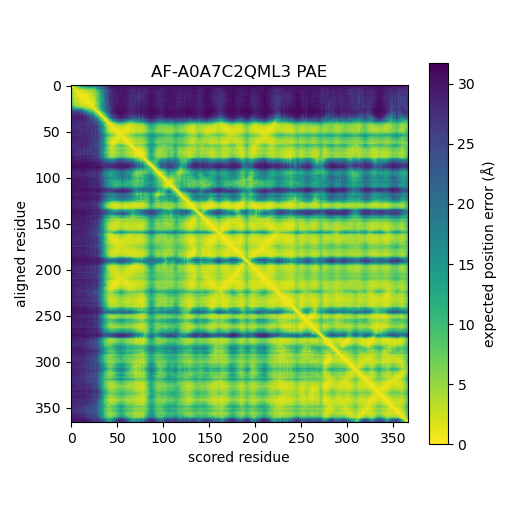6.81 283 GLY A O 1
ATOM 2178 N N . THR A 1 284 ? 8.517 -10.940 -24.374 1.00 81.94 284 THR A N 1
ATOM 2179 C CA . THR A 1 284 ? 7.134 -11.224 -24.789 1.00 81.94 284 THR A CA 1
ATOM 2180 C C . THR A 1 284 ? 6.503 -12.350 -23.976 1.00 81.94 284 THR A C 1
ATOM 2182 O O . THR A 1 284 ? 5.305 -12.597 -24.082 1.00 81.94 284 THR A O 1
ATOM 2185 N N . SER A 1 285 ? 7.291 -13.052 -23.157 1.00 78.50 285 SER A N 1
ATOM 2186 C CA . SER A 1 285 ? 6.786 -14.139 -22.321 1.00 78.50 285 SER A CA 1
ATOM 2187 C C . SER A 1 285 ? 5.962 -13.583 -21.157 1.00 78.50 285 SER A C 1
ATOM 2189 O O . SER A 1 285 ? 6.249 -12.471 -20.700 1.00 78.50 285 SER A O 1
ATOM 2191 N N . PRO A 1 286 ? 4.980 -14.336 -20.627 1.00 74.94 286 PRO A N 1
ATOM 2192 C CA . PRO A 1 286 ? 4.305 -13.984 -19.382 1.00 74.94 286 PRO A CA 1
ATOM 2193 C C . PRO A 1 286 ? 5.310 -13.741 -18.258 1.00 74.94 286 PRO A C 1
ATOM 2195 O O . PRO A 1 286 ? 6.384 -14.342 -18.223 1.00 74.94 286 PRO A O 1
ATOM 2198 N N . MET A 1 287 ? 4.989 -12.810 -17.364 1.00 73.88 287 MET A N 1
ATOM 2199 C CA . MET A 1 287 ? 5.887 -12.482 -16.265 1.00 73.88 287 MET A CA 1
ATOM 2200 C C . MET A 1 287 ? 5.794 -13.548 -15.193 1.00 73.88 287 MET A C 1
ATOM 2202 O O . MET A 1 287 ? 4.687 -13.972 -14.865 1.00 73.88 287 MET A O 1
ATOM 2206 N N . SER A 1 288 ? 6.914 -13.883 -14.561 1.00 76.38 288 SER A N 1
ATOM 2207 C CA . SER A 1 288 ? 6.806 -14.412 -13.211 1.00 76.38 288 SER A CA 1
ATOM 2208 C C . SER A 1 288 ? 6.540 -13.287 -12.220 1.00 76.38 288 SER A C 1
ATOM 2210 O O . SER A 1 288 ? 7.230 -12.266 -12.208 1.00 76.38 288 SER A O 1
ATOM 2212 N N . ARG A 1 289 ? 5.567 -13.499 -11.340 1.00 77.06 289 ARG A N 1
ATOM 2213 C CA . ARG A 1 289 ? 5.151 -12.512 -10.339 1.00 77.06 289 ARG A CA 1
ATOM 2214 C C . ARG A 1 289 ? 6.217 -12.232 -9.279 1.00 77.06 289 ARG A C 1
ATOM 2216 O O . ARG A 1 289 ? 6.171 -11.163 -8.673 1.00 77.06 289 ARG A O 1
ATOM 2223 N N . ALA A 1 290 ? 7.156 -13.154 -9.070 1.00 76.38 290 ALA A N 1
ATOM 2224 C CA . ALA A 1 290 ? 8.278 -12.971 -8.151 1.00 76.38 290 ALA A CA 1
ATOM 2225 C C . ALA A 1 290 ? 9.459 -12.235 -8.807 1.00 76.38 290 ALA A C 1
ATOM 2227 O O . ALA A 1 290 ? 10.340 -11.723 -8.117 1.00 76.38 290 ALA A O 1
ATOM 2228 N N . SER A 1 291 ? 9.474 -12.107 -10.137 1.00 76.69 291 SER A N 1
ATOM 2229 C CA . SER A 1 291 ? 10.576 -11.444 -10.822 1.00 76.69 291 SER A CA 1
ATOM 2230 C C . SER A 1 291 ? 10.685 -9.979 -10.404 1.00 76.69 291 SER A C 1
ATOM 2232 O O . SER A 1 291 ? 9.728 -9.207 -10.488 1.00 76.69 291 SER A O 1
ATOM 2234 N N . TYR A 1 292 ? 11.879 -9.572 -9.980 1.00 77.88 292 TYR A N 1
ATOM 2235 C CA . TYR A 1 292 ? 12.175 -8.173 -9.692 1.00 77.88 292 TYR A CA 1
ATOM 2236 C C . TYR A 1 292 ? 12.684 -7.416 -10.920 1.00 77.88 292 TYR A C 1
ATOM 2238 O O . TYR A 1 292 ? 13.067 -6.264 -10.756 1.00 77.88 292 TYR A O 1
ATOM 2246 N N . ARG A 1 293 ? 12.700 -8.009 -12.128 1.00 82.44 293 ARG A N 1
ATOM 2247 C CA . ARG A 1 293 ? 13.190 -7.373 -13.366 1.00 82.44 293 ARG A CA 1
ATOM 2248 C C . ARG A 1 293 ? 12.403 -7.765 -14.620 1.00 82.44 293 ARG A C 1
ATOM 2250 O O . ARG A 1 293 ? 11.731 -8.790 -14.646 1.00 82.44 293 ARG A O 1
ATOM 2257 N N . LEU A 1 294 ? 12.510 -6.951 -15.670 1.00 87.31 294 LEU A N 1
ATOM 2258 C CA . LEU A 1 294 ? 11.991 -7.268 -17.003 1.00 87.31 294 LEU A CA 1
ATOM 2259 C C . LEU A 1 294 ? 12.767 -8.436 -17.627 1.00 87.31 294 LEU A C 1
ATOM 2261 O O . LEU A 1 294 ? 13.924 -8.685 -17.279 1.00 87.31 294 LEU A O 1
ATOM 2265 N N . GLN A 1 295 ? 12.135 -9.143 -18.567 1.00 84.12 295 GLN A N 1
ATOM 2266 C CA . GLN A 1 295 ? 12.725 -10.327 -19.197 1.00 84.12 295 GLN A CA 1
ATOM 2267 C C . GLN A 1 295 ? 13.935 -9.963 -20.066 1.00 84.12 295 GLN A C 1
ATOM 2269 O O . GLN A 1 295 ? 14.958 -10.644 -20.023 1.00 84.12 295 GLN A O 1
ATOM 2274 N N . SER A 1 296 ? 13.808 -8.906 -20.868 1.00 88.25 296 SER A N 1
ATOM 2275 C CA . SER A 1 296 ? 14.845 -8.428 -21.782 1.00 88.25 296 SER A CA 1
ATOM 2276 C C . SER A 1 296 ? 14.829 -6.904 -21.805 1.00 88.25 296 SER A C 1
ATOM 2278 O O . SER A 1 296 ? 14.366 -6.273 -22.758 1.00 88.25 296 SER A O 1
ATOM 2280 N N . GLU A 1 297 ? 15.281 -6.301 -20.707 1.00 91.12 297 GLU A N 1
ATOM 2281 C CA . GLU A 1 297 ? 15.343 -4.849 -20.576 1.00 91.12 297 GLU A CA 1
ATOM 2282 C C . GLU A 1 297 ? 16.351 -4.241 -21.558 1.00 91.12 297 GLU A C 1
ATOM 2284 O O . GLU A 1 297 ? 17.471 -4.723 -21.711 1.00 91.12 297 GLU A O 1
ATOM 2289 N N . THR A 1 298 ? 15.952 -3.148 -22.203 1.00 92.94 298 THR A N 1
ATOM 2290 C CA . THR A 1 298 ? 16.773 -2.425 -23.189 1.00 92.94 298 THR A CA 1
ATOM 2291 C C . THR A 1 298 ? 17.001 -0.965 -22.814 1.00 92.94 298 THR A C 1
ATOM 2293 O O . THR A 1 298 ? 17.885 -0.318 -23.372 1.00 92.94 298 THR A O 1
ATOM 2296 N N . GLY A 1 299 ? 16.234 -0.436 -21.859 1.00 92.19 299 GLY A N 1
ATOM 2297 C CA . GLY A 1 299 ? 16.427 0.905 -21.336 1.00 92.19 299 GLY A CA 1
ATOM 2298 C C . GLY A 1 299 ? 15.468 1.241 -20.200 1.00 92.19 299 GLY A C 1
ATOM 2299 O O . GLY A 1 299 ? 14.494 0.531 -19.940 1.00 92.19 299 GLY A O 1
ATOM 2300 N N . SER A 1 300 ? 15.762 2.349 -19.528 1.00 91.81 300 SER A N 1
ATOM 2301 C CA . SER A 1 300 ? 14.928 2.912 -18.472 1.00 91.81 300 SER A CA 1
ATOM 2302 C C . SER A 1 300 ? 15.083 4.421 -18.393 1.00 91.81 300 SER A C 1
ATOM 2304 O O . SER A 1 300 ? 16.108 4.975 -18.788 1.00 91.81 300 SER A O 1
ATOM 2306 N N . VAL A 1 301 ? 14.080 5.078 -17.826 1.00 88.25 301 VAL A N 1
ATOM 2307 C CA . VAL A 1 301 ? 14.042 6.518 -17.592 1.00 88.25 301 VAL A CA 1
ATOM 2308 C C . VAL A 1 301 ? 13.431 6.791 -16.221 1.00 88.25 301 VAL A C 1
ATOM 2310 O O . VAL A 1 301 ? 12.606 6.016 -15.730 1.00 88.25 301 VAL A O 1
ATOM 2313 N N . GLN A 1 302 ? 13.831 7.893 -15.590 1.00 84.94 302 GLN A N 1
ATOM 2314 C CA . GLN A 1 302 ? 13.132 8.383 -14.406 1.00 84.94 302 GLN A CA 1
ATOM 2315 C C . GLN A 1 302 ? 11.684 8.704 -14.777 1.00 84.94 302 GLN A C 1
ATOM 2317 O O . GLN A 1 302 ? 11.427 9.357 -15.790 1.00 84.94 302 GLN A O 1
ATOM 2322 N N . ALA A 1 303 ? 10.742 8.227 -13.969 1.00 81.06 303 ALA A N 1
ATOM 2323 C CA . ALA A 1 303 ? 9.338 8.496 -14.206 1.00 81.06 303 ALA A CA 1
ATOM 2324 C C . ALA A 1 303 ? 8.914 9.801 -13.527 1.00 81.06 303 ALA A C 1
ATOM 2326 O O . ALA A 1 303 ? 9.300 10.087 -12.393 1.00 81.06 303 ALA A O 1
ATOM 2327 N N . GLY A 1 304 ? 8.094 10.585 -14.223 1.00 75.44 304 GLY A N 1
ATOM 2328 C CA . GLY A 1 304 ? 7.367 11.689 -13.616 1.00 75.44 304 GLY A CA 1
ATOM 2329 C C . GLY A 1 304 ? 6.283 11.156 -12.682 1.00 75.44 304 GLY A C 1
ATOM 2330 O O . GLY A 1 304 ? 5.706 10.097 -12.929 1.00 75.44 304 GLY A O 1
ATOM 2331 N N . PHE A 1 305 ? 5.999 11.906 -11.624 1.00 74.50 305 PHE A N 1
ATOM 2332 C CA . PHE A 1 305 ? 4.964 11.596 -10.645 1.00 74.50 305 PHE A CA 1
ATOM 2333 C C . PHE A 1 305 ? 4.028 12.793 -10.508 1.00 74.50 305 PHE A C 1
ATOM 2335 O O . PHE A 1 305 ? 4.477 13.938 -10.438 1.00 74.50 305 PHE A O 1
ATOM 2342 N N . SER A 1 306 ? 2.727 12.531 -10.479 1.00 71.62 306 SER A N 1
ATOM 2343 C CA . SER A 1 306 ? 1.702 13.545 -10.257 1.00 71.62 306 SER A CA 1
ATOM 2344 C C . SER A 1 306 ? 0.596 12.965 -9.393 1.00 71.62 306 SER A C 1
ATOM 2346 O O . SER A 1 306 ? 0.197 11.820 -9.593 1.00 71.62 306 SER A O 1
ATOM 2348 N N . VAL A 1 307 ? 0.099 13.760 -8.451 1.00 67.94 307 VAL A N 1
ATOM 2349 C CA . VAL A 1 307 ? -1.066 13.426 -7.631 1.00 67.94 307 VAL A CA 1
ATOM 2350 C C . VAL A 1 307 ? -2.241 14.272 -8.083 1.00 67.94 307 VAL A C 1
ATOM 2352 O O . VAL A 1 307 ? -2.106 15.480 -8.279 1.00 67.94 307 VAL A O 1
ATOM 2355 N N . ALA A 1 308 ? -3.395 13.633 -8.249 1.00 62.38 308 ALA A N 1
ATOM 2356 C CA . ALA A 1 308 ? -4.645 14.308 -8.551 1.00 62.38 308 ALA A CA 1
ATOM 2357 C C . ALA A 1 308 ? -5.812 13.573 -7.879 1.00 62.38 308 ALA A C 1
ATOM 2359 O O . ALA A 1 308 ? -6.053 12.392 -8.131 1.00 62.38 308 ALA A O 1
ATOM 2360 N N . GLY A 1 309 ? -6.573 14.287 -7.045 1.00 64.38 309 GLY A N 1
ATOM 2361 C CA . GLY A 1 309 ? -7.710 13.713 -6.324 1.00 64.38 309 GLY A CA 1
ATOM 2362 C C . GLY A 1 309 ? -7.282 12.615 -5.344 1.00 64.38 309 GLY A C 1
ATOM 2363 O O . GLY A 1 309 ? -6.391 12.823 -4.529 1.00 64.38 309 GLY A O 1
ATOM 2364 N N . THR A 1 310 ? -7.926 11.448 -5.424 1.00 63.56 310 THR A N 1
ATOM 2365 C CA . THR A 1 310 ? -7.650 10.265 -4.584 1.00 63.56 310 THR A CA 1
ATOM 2366 C C . THR A 1 310 ? -6.527 9.376 -5.132 1.00 63.56 310 THR A C 1
ATOM 2368 O O . THR A 1 310 ? -6.290 8.291 -4.605 1.00 63.56 310 THR A O 1
ATOM 2371 N N . GLY A 1 311 ? -5.842 9.824 -6.189 1.00 67.69 311 GLY A N 1
ATOM 2372 C CA . GLY A 1 311 ? -4.933 9.013 -6.987 1.00 67.69 311 GLY A CA 1
ATOM 2373 C C . GLY A 1 311 ? -3.598 9.647 -7.312 1.00 67.69 311 GLY A C 1
ATOM 2374 O O . GLY A 1 311 ? -3.425 10.862 -7.207 1.00 67.69 311 GLY A O 1
ATOM 2375 N N . PHE A 1 312 ? -2.671 8.823 -7.797 1.00 71.81 312 PHE A N 1
ATOM 2376 C CA . PHE A 1 312 ? -1.449 9.297 -8.432 1.00 71.81 312 PHE A CA 1
ATOM 2377 C C . PHE A 1 312 ? -1.200 8.630 -9.783 1.00 71.81 312 PHE A C 1
ATOM 2379 O O . PHE A 1 312 ? -1.633 7.513 -10.057 1.00 71.81 312 PHE A O 1
ATOM 2386 N N . SER A 1 313 ? -0.482 9.335 -10.647 1.00 76.62 313 SER A N 1
ATOM 2387 C CA . SER A 1 313 ? -0.027 8.831 -11.934 1.00 76.62 313 SER A CA 1
ATOM 2388 C C . SER A 1 313 ? 1.488 8.859 -12.010 1.00 76.62 313 SER A C 1
ATOM 2390 O O . SER A 1 313 ? 2.116 9.851 -11.630 1.00 76.62 313 SER A O 1
ATOM 2392 N N . VAL A 1 314 ? 2.052 7.792 -12.560 1.00 79.19 314 VAL A N 1
ATOM 2393 C CA . VAL A 1 314 ? 3.471 7.665 -12.873 1.00 79.19 314 VAL A CA 1
ATOM 2394 C C . VAL A 1 314 ? 3.610 7.586 -14.382 1.00 79.19 314 VAL A C 1
ATOM 2396 O O . VAL A 1 314 ? 2.983 6.734 -15.009 1.00 79.19 314 VAL A O 1
ATOM 2399 N N . GLY A 1 315 ? 4.399 8.476 -14.974 1.00 81.81 315 GLY A N 1
ATOM 2400 C CA . GLY A 1 315 ? 4.434 8.628 -16.424 1.00 81.81 315 GLY A CA 1
ATOM 2401 C C . GLY A 1 315 ? 5.822 8.884 -16.980 1.00 81.81 315 GLY A C 1
ATOM 2402 O O . GLY A 1 315 ? 6.607 9.636 -16.405 1.00 81.81 315 GLY A O 1
ATOM 2403 N N . ALA A 1 316 ? 6.115 8.277 -18.125 1.00 84.12 316 ALA A N 1
ATOM 2404 C CA . ALA A 1 316 ? 7.289 8.584 -18.936 1.00 84.12 316 ALA A CA 1
ATOM 2405 C C . ALA A 1 316 ? 7.067 8.161 -20.395 1.00 84.12 316 ALA A C 1
ATOM 2407 O O . ALA A 1 316 ? 6.046 7.563 -20.727 1.00 84.12 316 ALA A O 1
ATOM 2408 N N . ALA A 1 317 ? 8.025 8.445 -21.276 1.00 87.88 317 ALA A N 1
ATOM 2409 C CA . ALA A 1 317 ? 8.030 7.926 -22.641 1.00 87.88 317 ALA A CA 1
ATOM 2410 C C . ALA A 1 317 ? 9.094 6.835 -22.796 1.00 87.88 317 ALA A C 1
ATOM 2412 O O . ALA A 1 317 ? 10.203 6.972 -22.276 1.00 87.88 317 ALA A O 1
ATOM 2413 N N . VAL A 1 318 ? 8.772 5.763 -23.526 1.00 89.88 318 VAL A N 1
ATOM 2414 C CA . VAL A 1 318 ? 9.764 4.727 -23.854 1.00 89.88 318 VAL A CA 1
ATOM 2415 C C . VAL A 1 318 ? 10.800 5.292 -24.824 1.00 89.88 318 VAL A C 1
ATOM 2417 O O . VAL A 1 318 ? 10.446 5.910 -25.823 1.00 89.88 318 VAL A O 1
ATOM 2420 N N . GLY A 1 319 ? 12.089 5.084 -24.563 1.00 86.50 319 GLY A N 1
ATOM 2421 C CA . GLY A 1 319 ? 13.162 5.605 -25.423 1.00 86.50 319 GLY A CA 1
ATOM 2422 C C . GLY A 1 319 ? 13.400 4.801 -26.708 1.00 86.50 319 GLY A C 1
ATOM 2423 O O . GLY A 1 319 ? 14.144 5.240 -27.579 1.00 86.50 319 GLY A O 1
ATOM 2424 N N . GLY A 1 320 ? 12.779 3.626 -26.842 1.00 88.31 320 GLY A N 1
ATOM 2425 C CA . GLY A 1 320 ? 12.951 2.710 -27.970 1.00 88.31 320 GLY A CA 1
ATOM 2426 C C . GLY A 1 320 ? 11.710 1.853 -28.210 1.00 88.31 320 GLY A C 1
ATOM 2427 O O . GLY A 1 320 ? 10.717 1.981 -27.496 1.00 88.31 320 GLY A O 1
ATOM 2428 N N . GLN A 1 321 ? 11.764 0.982 -29.222 1.00 92.06 321 GLN A N 1
ATOM 2429 C CA . GLN A 1 321 ? 10.689 0.020 -29.465 1.00 92.06 321 GLN A CA 1
ATOM 2430 C C . GLN A 1 321 ? 10.573 -0.954 -28.283 1.00 92.06 321 GLN A C 1
ATOM 2432 O O . GLN A 1 321 ? 11.584 -1.498 -27.839 1.00 92.06 321 GLN A O 1
ATOM 2437 N N . ALA A 1 322 ? 9.356 -1.184 -27.789 1.00 92.81 322 ALA A N 1
ATOM 2438 C CA . ALA A 1 322 ? 9.127 -1.924 -26.549 1.00 92.81 322 ALA A CA 1
ATOM 2439 C C . ALA A 1 322 ? 8.015 -2.970 -26.689 1.00 92.81 322 ALA A C 1
ATOM 2441 O O . ALA A 1 322 ? 6.896 -2.637 -27.062 1.00 92.81 322 ALA A O 1
ATOM 2442 N N . SER A 1 323 ? 8.301 -4.226 -26.350 1.00 92.31 323 SER A N 1
ATOM 2443 C CA . SER A 1 323 ? 7.301 -5.308 -26.240 1.00 92.31 323 SER A CA 1
ATOM 2444 C C . SER A 1 323 ? 6.938 -5.640 -24.791 1.00 92.31 323 SER A C 1
ATOM 2446 O O . SER A 1 323 ? 6.034 -6.428 -24.547 1.00 92.31 323 SER A O 1
ATOM 2448 N N . GLU A 1 324 ? 7.607 -5.003 -23.833 1.00 91.31 324 GLU A N 1
ATOM 2449 C CA . GLU A 1 324 ? 7.258 -5.003 -22.417 1.00 91.31 324 GLU A CA 1
ATOM 2450 C C . GLU A 1 324 ? 7.638 -3.655 -21.802 1.00 91.31 324 GLU A C 1
ATOM 2452 O O . GLU A 1 324 ? 8.603 -3.010 -22.228 1.00 91.31 324 GLU A O 1
ATOM 2457 N N . VAL A 1 325 ? 6.888 -3.244 -20.785 1.00 90.62 325 VAL A N 1
ATOM 2458 C CA . VAL A 1 325 ? 7.133 -2.039 -19.993 1.00 90.62 325 VAL A CA 1
ATOM 2459 C C . VAL A 1 325 ? 7.046 -2.396 -18.515 1.00 90.62 325 VAL A C 1
ATOM 2461 O O . VAL A 1 325 ? 6.211 -3.208 -18.129 1.00 90.62 325 VAL A O 1
ATOM 2464 N N . GLY A 1 326 ? 7.902 -1.806 -17.685 1.00 90.75 326 GLY A N 1
ATOM 2465 C CA . GLY A 1 326 ? 7.953 -2.059 -16.249 1.00 90.75 326 GLY A CA 1
ATOM 2466 C C . GLY A 1 326 ? 7.979 -0.782 -15.421 1.00 90.75 326 GLY A C 1
ATOM 2467 O O . GLY A 1 326 ? 8.617 0.194 -15.816 1.00 90.75 326 GLY A O 1
ATOM 2468 N N . LEU A 1 327 ? 7.322 -0.814 -14.261 1.00 90.25 327 LEU A N 1
ATOM 2469 C CA . LEU A 1 327 ? 7.482 0.184 -13.205 1.00 90.25 327 LEU A CA 1
ATOM 2470 C C . LEU A 1 327 ? 8.431 -0.353 -12.142 1.00 90.25 327 LEU A C 1
ATOM 2472 O O . LEU A 1 327 ? 8.144 -1.366 -11.510 1.00 90.25 327 LEU A O 1
ATOM 2476 N N . TYR A 1 328 ? 9.524 0.356 -11.911 1.00 89.50 328 TYR A N 1
ATOM 2477 C CA . TYR A 1 328 ? 10.526 0.005 -10.920 1.00 89.50 328 TYR A CA 1
ATOM 2478 C C . TYR A 1 328 ? 10.539 0.982 -9.753 1.00 89.50 328 TYR A C 1
ATOM 2480 O O . TYR A 1 328 ? 10.420 2.194 -9.940 1.00 89.50 328 TYR A O 1
ATOM 2488 N N . TRP A 1 329 ? 10.803 0.440 -8.568 1.00 88.25 329 TRP A N 1
ATOM 2489 C CA . TRP A 1 329 ? 11.323 1.190 -7.432 1.00 88.25 329 TRP A CA 1
ATOM 2490 C C . TRP A 1 329 ? 12.840 1.019 -7.344 1.00 88.25 329 TRP A C 1
ATOM 2492 O O . TRP A 1 329 ? 13.347 -0.102 -7.394 1.00 88.25 329 TRP A O 1
ATOM 2502 N N . LEU A 1 330 ? 13.562 2.131 -7.229 1.00 85.94 330 LEU A N 1
ATOM 2503 C CA . LEU A 1 330 ? 14.998 2.169 -6.991 1.00 85.94 330 LEU A CA 1
ATOM 2504 C C . LEU A 1 330 ? 15.274 2.267 -5.485 1.00 85.94 330 LEU A C 1
ATOM 2506 O O . LEU A 1 330 ? 14.852 3.223 -4.841 1.00 85.94 330 LEU A O 1
ATOM 2510 N N . ALA A 1 331 ? 15.996 1.298 -4.928 1.00 83.88 331 ALA A N 1
ATOM 2511 C CA . ALA A 1 331 ? 16.243 1.209 -3.491 1.00 83.88 331 ALA A CA 1
ATOM 2512 C C . ALA A 1 331 ? 17.694 0.820 -3.184 1.00 83.88 331 ALA A C 1
ATOM 2514 O O . ALA A 1 331 ? 18.313 0.068 -3.935 1.00 83.88 331 ALA A O 1
ATOM 2515 N N . LEU A 1 332 ? 18.244 1.299 -2.065 1.00 84.19 332 LEU A N 1
ATOM 2516 C CA . LEU A 1 332 ? 19.519 0.788 -1.537 1.00 84.19 332 LEU A CA 1
ATOM 2517 C C . LEU A 1 332 ? 19.307 -0.543 -0.808 1.00 84.19 332 LEU A C 1
ATOM 2519 O O . LEU A 1 332 ? 18.467 -0.618 0.081 1.00 84.19 332 LEU A O 1
ATOM 2523 N N . GLY A 1 333 ? 20.077 -1.572 -1.146 1.00 86.25 333 GLY A N 1
ATOM 2524 C CA . GLY A 1 333 ? 20.119 -2.822 -0.387 1.00 86.25 333 GLY A CA 1
ATOM 2525 C C . GLY A 1 333 ? 21.059 -2.740 0.818 1.00 86.25 333 GLY A C 1
ATOM 2526 O O . GLY A 1 333 ? 21.863 -1.813 0.937 1.00 86.25 333 GLY A O 1
ATOM 2527 N N . PHE A 1 334 ? 21.016 -3.748 1.696 1.00 84.69 334 PHE A N 1
ATOM 2528 C CA . PHE A 1 334 ? 22.006 -3.898 2.782 1.00 84.69 334 PHE A CA 1
ATOM 2529 C C . PHE A 1 334 ? 23.454 -4.009 2.298 1.00 84.69 334 PHE A C 1
ATOM 2531 O O . PHE A 1 334 ? 24.384 -3.736 3.051 1.00 84.69 334 PHE A O 1
ATOM 2538 N N . ASP A 1 335 ? 23.652 -4.406 1.045 1.00 85.00 335 ASP A N 1
ATOM 2539 C CA . ASP A 1 335 ? 24.957 -4.443 0.390 1.00 85.00 335 ASP A CA 1
ATOM 2540 C C . ASP A 1 335 ? 25.474 -3.047 -0.009 1.00 85.00 335 ASP A C 1
ATOM 2542 O O . ASP A 1 335 ? 26.550 -2.935 -0.599 1.00 85.00 335 ASP A O 1
ATOM 2546 N N . GLY A 1 336 ? 24.714 -1.987 0.290 1.00 81.38 336 GLY A N 1
ATOM 2547 C CA . GLY A 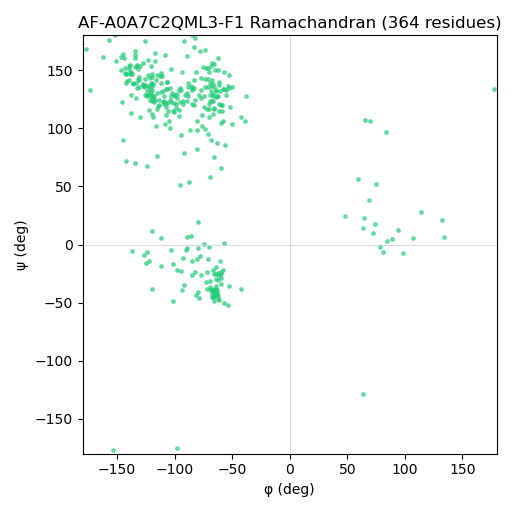1 336 ? 25.040 -0.605 -0.043 1.00 81.38 336 GLY A CA 1
ATOM 2548 C C . GLY A 1 336 ? 24.898 -0.283 -1.531 1.00 81.38 336 GLY A C 1
ATOM 2549 O O . GLY A 1 336 ? 25.340 0.781 -1.962 1.00 81.38 336 GLY A O 1
ATOM 2550 N N . LYS A 1 337 ? 24.309 -1.183 -2.331 1.00 85.06 337 LYS A N 1
ATOM 2551 C CA . LYS A 1 337 ? 24.134 -0.997 -3.775 1.00 85.06 337 LYS A CA 1
ATOM 2552 C C . LYS A 1 337 ? 22.703 -0.612 -4.112 1.00 85.06 337 LYS A C 1
ATOM 2554 O O . LYS A 1 337 ? 21.758 -0.971 -3.417 1.00 85.06 337 LYS A O 1
ATOM 2559 N N . ALA A 1 338 ? 22.563 0.130 -5.203 1.00 84.88 338 ALA A N 1
ATOM 2560 C CA . ALA A 1 338 ? 21.275 0.456 -5.788 1.00 84.88 338 ALA A CA 1
ATOM 2561 C C . ALA A 1 338 ? 20.694 -0.770 -6.506 1.00 84.88 338 ALA A C 1
ATOM 2563 O O . ALA A 1 338 ? 21.350 -1.346 -7.376 1.00 84.88 338 ALA A O 1
ATOM 2564 N N . HIS A 1 339 ? 19.454 -1.121 -6.186 1.00 86.19 339 HIS A N 1
ATOM 2565 C CA . HIS A 1 339 ? 18.701 -2.205 -6.810 1.00 86.19 339 HIS A CA 1
ATOM 2566 C C . HIS A 1 339 ? 17.400 -1.672 -7.392 1.00 86.19 339 HIS A C 1
ATOM 2568 O O . HIS A 1 339 ? 16.778 -0.772 -6.831 1.00 86.19 339 HIS A O 1
ATOM 2574 N N . ARG A 1 340 ? 16.977 -2.252 -8.516 1.00 87.25 340 ARG A N 1
ATOM 2575 C CA . ARG A 1 340 ? 15.673 -1.979 -9.121 1.00 87.25 340 ARG A CA 1
ATOM 2576 C C . ARG A 1 340 ? 14.737 -3.133 -8.811 1.00 87.25 340 ARG A C 1
ATOM 2578 O O . ARG A 1 340 ? 15.038 -4.272 -9.154 1.00 87.25 340 ARG A O 1
ATOM 2585 N N . ILE A 1 341 ? 13.619 -2.815 -8.174 1.00 90.12 341 ILE A N 1
ATOM 2586 C CA . ILE A 1 341 ? 12.580 -3.762 -7.782 1.00 90.12 341 ILE A CA 1
ATOM 2587 C C . ILE A 1 341 ? 11.369 -3.554 -8.687 1.00 90.12 341 ILE A C 1
ATOM 2589 O O . ILE A 1 341 ? 10.736 -2.498 -8.642 1.00 90.12 341 ILE A O 1
ATOM 2593 N N . LEU A 1 342 ? 11.072 -4.527 -9.549 1.00 90.44 342 LEU A N 1
ATOM 2594 C CA . LEU A 1 342 ? 9.949 -4.446 -10.484 1.00 90.44 342 LEU A CA 1
ATOM 2595 C C . LEU A 1 342 ? 8.622 -4.586 -9.739 1.00 90.44 342 LEU A C 1
ATOM 2597 O O . LEU A 1 342 ? 8.335 -5.627 -9.149 1.00 90.44 342 LEU A O 1
ATOM 2601 N N . LEU A 1 343 ? 7.818 -3.531 -9.782 1.00 89.31 343 LEU A N 1
ATOM 2602 C CA . LEU A 1 343 ? 6.526 -3.416 -9.109 1.00 89.31 343 LEU A CA 1
ATOM 2603 C C . LEU A 1 343 ? 5.362 -3.822 -10.011 1.00 89.31 343 LEU A C 1
ATOM 2605 O O . LEU A 1 343 ? 4.402 -4.445 -9.564 1.00 89.31 343 LEU A O 1
ATOM 2609 N N . MET A 1 344 ? 5.445 -3.444 -11.285 1.00 89.06 344 MET A N 1
ATOM 2610 C CA . MET A 1 344 ? 4.431 -3.756 -12.285 1.00 89.06 344 MET A CA 1
ATOM 2611 C C . MET A 1 344 ? 5.091 -4.043 -13.624 1.00 89.06 344 MET A C 1
ATOM 2613 O O . MET A 1 344 ? 6.093 -3.408 -13.955 1.00 89.06 344 MET A O 1
ATOM 2617 N N . ARG A 1 345 ? 4.505 -4.932 -14.421 1.00 88.31 345 ARG A N 1
ATOM 2618 C CA . ARG A 1 345 ? 4.910 -5.182 -15.805 1.00 88.31 345 ARG A CA 1
ATOM 2619 C C . ARG A 1 345 ? 3.700 -5.217 -16.709 1.00 88.31 345 ARG A C 1
ATOM 2621 O O . ARG A 1 345 ? 2.703 -5.845 -16.408 1.00 88.31 345 ARG A O 1
ATOM 2628 N N . TRP A 1 346 ? 3.825 -4.616 -17.873 1.00 86.25 346 TRP A N 1
ATOM 2629 C CA . TRP A 1 346 ? 2.816 -4.669 -18.908 1.00 86.25 346 TRP A CA 1
ATOM 2630 C C . TRP A 1 346 ? 3.429 -5.199 -20.199 1.00 86.25 346 TRP A C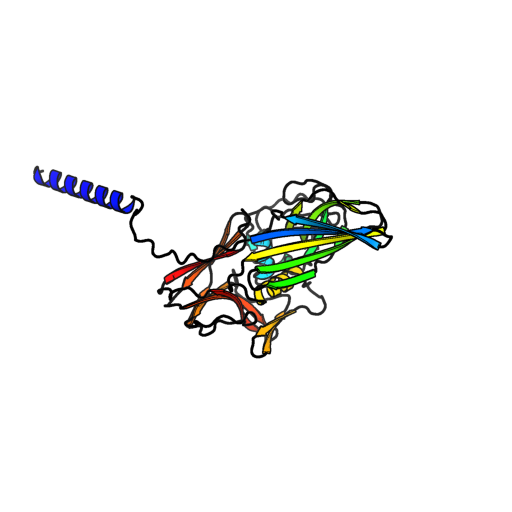 1
ATOM 2632 O O . TRP A 1 346 ? 4.453 -4.698 -20.658 1.00 86.25 346 TRP A O 1
ATOM 2642 N N . VAL A 1 347 ? 2.792 -6.215 -20.782 1.00 86.31 347 VAL A N 1
ATOM 2643 C CA . VAL A 1 347 ? 3.111 -6.728 -22.119 1.00 86.31 347 VAL A CA 1
ATOM 2644 C C . VAL A 1 347 ? 2.019 -6.221 -23.070 1.00 86.31 347 VAL A C 1
ATOM 2646 O O . VAL A 1 347 ? 0.903 -6.743 -23.041 1.00 86.31 347 VAL A O 1
ATOM 2649 N N . PRO A 1 348 ? 2.271 -5.158 -23.854 1.00 83.00 348 PRO A N 1
ATOM 2650 C CA . PRO A 1 348 ? 1.308 -4.650 -24.824 1.00 83.00 348 PRO A CA 1
ATOM 2651 C C . PRO A 1 348 ? 1.001 -5.692 -25.909 1.00 83.00 348 PRO A C 1
ATOM 2653 O O . PRO A 1 348 ? 1.862 -6.480 -26.293 1.00 83.00 348 PRO A O 1
ATOM 2656 N N . ALA A 1 349 ? -0.217 -5.654 -26.461 1.00 84.12 349 ALA A N 1
ATOM 2657 C CA . ALA A 1 349 ? -0.642 -6.568 -27.530 1.00 84.12 349 ALA A CA 1
ATOM 2658 C C . ALA A 1 349 ? 0.193 -6.426 -28.820 1.00 84.12 349 ALA A C 1
ATOM 2660 O O . ALA A 1 349 ? 0.299 -7.359 -29.613 1.00 84.12 349 ALA A O 1
ATOM 2661 N N . SER A 1 350 ? 0.801 -5.257 -29.023 1.00 86.56 350 SER A N 1
ATOM 2662 C CA . SER A 1 350 ? 1.741 -4.972 -30.103 1.00 86.56 350 SER A CA 1
ATOM 2663 C C . SER A 1 350 ? 2.897 -4.133 -29.575 1.00 86.56 350 SER A C 1
ATOM 2665 O O . SER A 1 350 ? 2.684 -3.276 -28.717 1.00 86.56 350 SER A O 1
ATOM 2667 N N . ALA A 1 351 ? 4.093 -4.319 -30.134 1.00 90.81 351 ALA A N 1
ATOM 2668 C CA . ALA A 1 351 ? 5.260 -3.538 -29.746 1.00 90.81 351 ALA A CA 1
ATOM 2669 C C . ALA A 1 351 ? 5.002 -2.026 -29.885 1.00 90.81 351 ALA A C 1
ATOM 2671 O O . ALA A 1 351 ? 4.571 -1.545 -30.935 1.00 90.81 351 ALA A O 1
ATOM 2672 N N . LEU A 1 352 ? 5.289 -1.280 -28.823 1.00 90.31 352 LEU A N 1
ATOM 2673 C CA . LEU A 1 352 ? 5.178 0.170 -28.783 1.00 90.31 352 LEU A CA 1
ATOM 2674 C C . LEU A 1 352 ? 6.328 0.792 -29.581 1.00 90.31 352 LEU A C 1
ATOM 2676 O O . LEU A 1 352 ? 7.476 0.375 -29.407 1.00 90.31 352 LEU A O 1
ATOM 2680 N N . PRO A 1 353 ? 6.066 1.803 -30.421 1.00 92.69 353 PRO A N 1
ATOM 2681 C CA . PRO A 1 353 ? 7.115 2.612 -31.031 1.00 92.69 353 PRO A CA 1
ATOM 2682 C C . PRO A 1 353 ? 7.949 3.380 -29.996 1.00 92.69 353 PRO A C 1
ATOM 2684 O O . PRO A 1 353 ? 7.491 3.656 -28.885 1.00 92.69 353 PRO A O 1
ATOM 2687 N N . ALA A 1 354 ? 9.146 3.812 -30.396 1.00 90.75 354 ALA A N 1
ATOM 2688 C CA . ALA A 1 354 ? 9.930 4.761 -29.610 1.00 90.75 354 ALA A CA 1
ATOM 2689 C C . ALA A 1 354 ? 9.146 6.063 -29.357 1.00 90.75 354 ALA A C 1
ATOM 2691 O O . ALA A 1 354 ? 8.349 6.497 -30.190 1.00 90.75 354 ALA A O 1
ATOM 2692 N N . ASN A 1 355 ? 9.403 6.694 -28.214 1.00 88.81 355 ASN A N 1
ATOM 2693 C CA . ASN A 1 355 ? 8.727 7.883 -27.689 1.00 88.81 355 ASN A CA 1
ATOM 2694 C C . ASN A 1 355 ? 7.235 7.699 -27.375 1.00 88.81 355 ASN A C 1
ATOM 2696 O O . ASN A 1 355 ? 6.531 8.686 -27.159 1.00 88.81 355 ASN A O 1
ATOM 2700 N N . THR A 1 356 ? 6.739 6.459 -27.316 1.00 90.56 356 THR A N 1
ATOM 2701 C CA . THR A 1 356 ? 5.360 6.209 -26.880 1.00 90.56 356 THR A CA 1
ATOM 2702 C C . THR A 1 356 ? 5.212 6.579 -25.400 1.00 90.56 356 THR A C 1
ATOM 2704 O O . THR A 1 356 ? 5.950 6.039 -24.569 1.00 90.56 356 THR A O 1
ATOM 2707 N N . PRO A 1 357 ? 4.280 7.480 -25.040 1.00 88.00 357 PRO A N 1
ATOM 2708 C CA . PRO A 1 357 ? 4.011 7.803 -23.648 1.00 88.00 357 PRO A CA 1
ATOM 2709 C C . PRO A 1 357 ? 3.312 6.630 -22.960 1.00 88.00 357 PRO A C 1
ATOM 2711 O O . PRO A 1 357 ? 2.362 6.054 -23.489 1.00 88.00 357 PRO A O 1
ATOM 2714 N N . VAL A 1 358 ? 3.760 6.314 -21.752 1.00 85.44 358 VAL A N 1
ATOM 2715 C CA . VAL A 1 358 ? 3.156 5.320 -20.871 1.00 85.44 358 VAL A CA 1
ATOM 2716 C C . VAL A 1 358 ? 2.832 6.003 -19.552 1.00 85.44 358 VAL A C 1
ATOM 2718 O O . VAL A 1 358 ? 3.697 6.632 -18.949 1.00 85.44 358 VAL A O 1
ATOM 2721 N N . ASN A 1 359 ? 1.581 5.866 -19.115 1.00 81.00 359 ASN A N 1
ATOM 2722 C CA . ASN A 1 359 ? 1.102 6.375 -17.837 1.00 81.00 359 ASN A CA 1
ATOM 2723 C C . ASN A 1 359 ? 0.466 5.229 -17.053 1.00 81.00 359 ASN A C 1
ATOM 2725 O O . ASN A 1 359 ? -0.398 4.523 -17.572 1.00 81.00 359 ASN A O 1
ATOM 2729 N N . ILE A 1 360 ? 0.897 5.061 -15.809 1.00 76.81 360 ILE A N 1
ATOM 2730 C CA . ILE A 1 360 ? 0.356 4.108 -14.847 1.00 76.81 360 ILE A CA 1
ATOM 2731 C C . ILE A 1 360 ? -0.420 4.916 -13.820 1.00 76.81 360 ILE A C 1
ATOM 2733 O O . ILE A 1 360 ? 0.144 5.798 -13.176 1.00 76.81 360 ILE A O 1
ATOM 2737 N N . TYR A 1 361 ? -1.705 4.621 -13.676 1.00 73.12 361 TYR A N 1
ATOM 2738 C CA . TYR A 1 361 ? -2.566 5.257 -12.687 1.00 73.12 361 TYR A CA 1
ATOM 2739 C C . TYR A 1 361 ? -2.713 4.318 -11.496 1.00 73.12 361 TYR A C 1
ATOM 2741 O O . TYR A 1 361 ? -3.143 3.177 -11.654 1.00 73.12 361 TYR A O 1
ATOM 2749 N N . VAL A 1 362 ? -2.338 4.799 -10.316 1.00 67.25 362 VAL A N 1
ATOM 2750 C CA . VAL A 1 362 ? -2.459 4.075 -9.056 1.00 67.25 362 VAL A CA 1
ATOM 2751 C C . VAL A 1 362 ? -3.467 4.821 -8.193 1.00 67.25 362 VAL A C 1
ATOM 2753 O O . VAL A 1 362 ? -3.264 5.986 -7.856 1.00 67.25 362 VAL A O 1
ATOM 2756 N N . ALA A 1 363 ? -4.544 4.113 -7.858 1.00 60.06 363 ALA A N 1
ATOM 2757 C CA . ALA A 1 363 ? -5.748 4.606 -7.203 1.00 60.06 363 ALA A CA 1
ATOM 2758 C C . ALA A 1 363 ? -6.541 5.613 -8.053 1.00 60.06 363 ALA A C 1
ATOM 2760 O O . ALA A 1 363 ? -6.184 6.772 -8.196 1.00 60.06 363 ALA A O 1
ATOM 2761 N N . ARG A 1 364 ? -7.682 5.192 -8.592 1.00 49.41 364 ARG A N 1
ATOM 2762 C CA . ARG A 1 364 ? -8.767 6.129 -8.910 1.00 49.41 364 ARG A CA 1
ATOM 2763 C C . ARG A 1 364 ? -10.051 5.497 -8.410 1.00 49.41 364 ARG A C 1
ATOM 2765 O O . ARG A 1 364 ? -10.903 5.080 -9.184 1.00 49.41 364 ARG A O 1
ATOM 2772 N N . GLY A 1 365 ? -10.179 5.448 -7.087 1.00 45.19 365 GLY A N 1
ATOM 2773 C CA . GLY A 1 365 ? -11.481 5.363 -6.444 1.00 45.19 365 GLY A CA 1
ATOM 2774 C C . GLY A 1 365 ? -12.209 6.687 -6.670 1.00 45.19 365 GLY A C 1
ATOM 2775 O O . GLY A 1 365 ? -12.019 7.634 -5.902 1.00 45.19 365 GLY A O 1
ATOM 2776 N N . GLY A 1 366 ? -12.970 6.770 -7.765 1.00 35.09 366 GLY A N 1
ATOM 2777 C CA . GLY A 1 366 ? -13.748 7.944 -8.165 1.00 35.09 366 GLY A CA 1
ATOM 2778 C C . GLY A 1 366 ? -14.497 7.745 -9.469 1.00 35.09 366 GLY A C 1
ATOM 2779 O O . GLY A 1 366 ? -13.857 7.979 -10.523 1.00 35.09 366 GLY A O 1
#